Protein AF-A0A1Y3NYB0-F1 (afdb_monomer)

Structure (mmCIF, N/CA/C/O backbone):
data_AF-A0A1Y3NYB0-F1
#
_entry.id   AF-A0A1Y3NYB0-F1
#
loop_
_atom_site.group_PDB
_atom_site.id
_atom_site.type_symbol
_atom_site.label_atom_id
_atom_site.label_alt_id
_atom_site.label_comp_id
_atom_site.label_asym_id
_atom_site.label_entity_id
_atom_site.label_seq_id
_atom_site.pdbx_PDB_ins_code
_atom_site.Cartn_x
_atom_site.Cartn_y
_atom_site.Cartn_z
_atom_site.occupancy
_atom_site.B_iso_or_equiv
_atom_site.auth_seq_id
_atom_site.auth_comp_id
_atom_site.auth_asym_id
_atom_site.auth_atom_id
_atom_site.pdbx_PDB_model_num
ATOM 1 N N . MET A 1 1 ? -35.546 -10.205 32.306 1.00 64.62 1 MET A N 1
ATOM 2 C CA . MET A 1 1 ? -34.483 -10.034 33.330 1.00 64.62 1 MET A CA 1
ATOM 3 C C . MET A 1 1 ? -33.118 -9.677 32.725 1.00 64.62 1 MET A C 1
ATOM 5 O O . MET A 1 1 ? -32.557 -8.662 33.112 1.00 64.62 1 MET A O 1
ATOM 9 N N . LEU A 1 2 ? -32.610 -10.434 31.740 1.00 71.50 2 LEU A N 1
ATOM 10 C CA . LEU A 1 2 ? -31.271 -10.232 31.147 1.00 71.50 2 LEU A CA 1
ATOM 11 C C . LEU A 1 2 ? -31.099 -8.882 30.420 1.00 71.50 2 LEU A C 1
ATOM 13 O O . LEU A 1 2 ? -30.074 -8.226 30.577 1.00 71.50 2 LEU A O 1
ATOM 17 N N . PHE A 1 3 ? -32.124 -8.426 29.695 1.00 77.81 3 PHE A N 1
ATOM 18 C CA . PHE A 1 3 ? -32.113 -7.126 29.011 1.00 77.81 3 PHE A CA 1
ATOM 19 C C . PHE A 1 3 ? -32.047 -5.937 29.986 1.00 77.81 3 PHE A C 1
ATOM 21 O O . PHE A 1 3 ? -31.283 -5.001 29.770 1.00 77.81 3 PHE A O 1
ATOM 28 N N . ASN A 1 4 ? -32.770 -6.006 31.110 1.00 83.12 4 ASN A N 1
ATOM 29 C CA . ASN A 1 4 ? -32.735 -4.957 32.135 1.00 83.12 4 ASN A CA 1
ATOM 30 C C . ASN A 1 4 ? -31.363 -4.885 32.819 1.00 83.12 4 ASN A C 1
ATOM 32 O O . ASN A 1 4 ? -30.853 -3.791 33.031 1.00 83.12 4 ASN A O 1
ATOM 36 N N . GLN A 1 5 ? -30.739 -6.037 33.095 1.00 84.25 5 GLN A N 1
ATOM 37 C CA . GLN A 1 5 ? -29.366 -6.107 33.613 1.00 84.25 5 GLN A CA 1
ATOM 38 C C . GLN A 1 5 ? -28.340 -5.549 32.614 1.00 84.25 5 GLN A C 1
ATOM 40 O O . GLN A 1 5 ? -27.391 -4.874 33.003 1.00 84.25 5 GLN A O 1
ATOM 45 N N . LEU A 1 6 ? -28.525 -5.803 31.316 1.00 86.19 6 LEU A N 1
ATOM 46 C CA . LEU A 1 6 ? -27.650 -5.254 30.283 1.00 86.19 6 LEU A CA 1
ATOM 47 C C . LEU A 1 6 ? -27.811 -3.732 30.170 1.00 86.19 6 LEU A C 1
ATOM 49 O O . LEU A 1 6 ? -26.817 -3.017 30.111 1.00 86.19 6 LEU A O 1
ATOM 53 N N . LYS A 1 7 ? -29.047 -3.225 30.204 1.00 86.50 7 LYS A N 1
ATOM 54 C CA . LYS A 1 7 ? -29.341 -1.788 30.147 1.00 86.50 7 LYS A CA 1
ATOM 55 C C . LYS A 1 7 ? -28.702 -1.023 31.309 1.00 86.50 7 LYS A C 1
ATOM 57 O O . LYS A 1 7 ? -28.122 0.037 31.085 1.00 86.50 7 LYS A O 1
ATOM 62 N N . THR A 1 8 ? -28.762 -1.553 32.532 1.00 86.81 8 THR A N 1
ATOM 63 C CA . THR A 1 8 ? -28.131 -0.910 33.698 1.00 86.81 8 THR A CA 1
ATOM 64 C C . THR A 1 8 ? -26.608 -0.904 33.595 1.00 86.81 8 THR A C 1
ATOM 66 O O . THR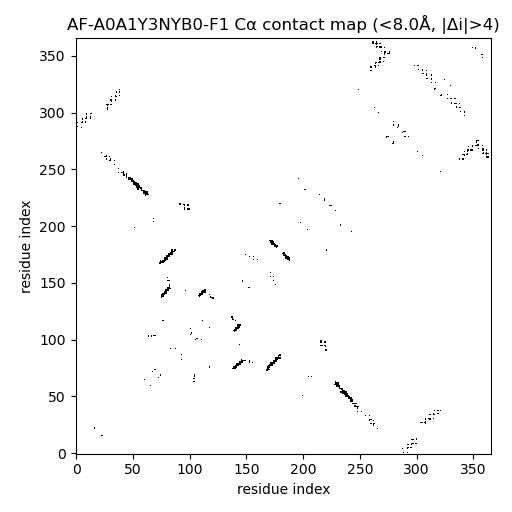 A 1 8 ? -25.982 0.107 33.912 1.00 86.81 8 THR A O 1
ATOM 69 N N . LEU A 1 9 ? -26.001 -1.984 33.094 1.00 87.19 9 LEU A N 1
ATOM 70 C CA . LEU A 1 9 ? -24.560 -2.032 32.839 1.00 87.19 9 LEU A CA 1
ATOM 71 C C . LEU A 1 9 ? -24.126 -1.075 31.725 1.00 87.19 9 LEU A C 1
ATOM 73 O O . LEU A 1 9 ? -23.122 -0.387 31.879 1.00 87.19 9 LEU A O 1
ATOM 77 N N . LEU A 1 10 ? -24.888 -0.981 30.632 1.00 88.50 10 LEU A N 1
ATOM 78 C CA . LEU A 1 10 ? -24.628 -0.010 29.566 1.00 88.50 10 LEU A CA 1
ATOM 79 C C . LEU A 1 10 ? -24.696 1.421 30.097 1.00 88.50 10 LEU A C 1
ATOM 81 O O . LEU A 1 10 ? -23.821 2.228 29.796 1.00 88.50 10 LEU A O 1
ATOM 85 N N . TRP A 1 11 ? -25.684 1.720 30.944 1.00 88.00 11 TRP A N 1
ATOM 86 C CA . TRP A 1 11 ? -25.794 3.019 31.601 1.00 88.00 11 TRP A CA 1
ATOM 87 C C . TRP A 1 11 ? -24.601 3.305 32.520 1.00 88.00 11 TRP A C 1
ATOM 89 O O . TRP A 1 11 ? -24.025 4.391 32.466 1.00 88.00 11 TRP A O 1
ATOM 99 N N . ARG A 1 12 ? -24.164 2.317 33.313 1.00 89.06 12 ARG A N 1
ATOM 100 C CA . ARG A 1 12 ? -22.956 2.433 34.146 1.00 89.06 12 ARG A CA 1
ATOM 101 C C . ARG A 1 12 ? -21.720 2.724 33.298 1.00 89.06 12 ARG A C 1
ATOM 103 O O . ARG A 1 12 ? -20.967 3.641 33.617 1.00 89.06 12 ARG A O 1
ATOM 110 N N . ASN A 1 13 ? -21.521 1.966 32.223 1.00 87.81 13 ASN A N 1
ATOM 111 C CA . ASN A 1 13 ? -20.378 2.126 31.330 1.00 87.81 13 ASN A CA 1
ATOM 112 C C . ASN A 1 13 ? -20.408 3.498 30.639 1.00 87.81 13 ASN A C 1
ATOM 114 O O . ASN A 1 13 ? -19.380 4.169 30.566 1.00 87.81 13 ASN A O 1
ATOM 118 N N . ALA A 1 14 ? -21.589 3.966 30.224 1.00 84.44 14 ALA A N 1
ATOM 119 C CA . ALA A 1 14 ? -21.771 5.309 29.685 1.00 84.44 14 ALA A CA 1
ATOM 120 C C . ALA A 1 14 ? -21.418 6.397 30.714 1.00 84.44 14 ALA A C 1
ATOM 122 O O . ALA A 1 14 ? -20.749 7.367 30.369 1.00 84.44 14 ALA A O 1
ATOM 123 N N . ILE A 1 15 ? -21.791 6.227 31.989 1.00 84.88 15 ILE A N 1
ATOM 124 C CA . ILE A 1 15 ? -21.398 7.151 33.067 1.00 84.88 15 ILE A CA 1
ATOM 125 C C . ILE A 1 15 ? -19.881 7.138 33.285 1.00 84.88 15 ILE A C 1
ATOM 127 O O . ILE A 1 15 ? -19.287 8.205 33.420 1.00 84.88 15 ILE A O 1
ATOM 131 N N . LEU A 1 16 ? -19.244 5.962 33.309 1.00 83.19 16 LEU A N 1
ATOM 132 C CA . LEU A 1 16 ? -17.787 5.845 33.458 1.00 83.19 16 LEU A CA 1
ATOM 133 C C . LEU A 1 16 ? -17.059 6.589 32.334 1.00 83.19 16 LEU A C 1
ATOM 135 O O . LEU A 1 16 ? -16.152 7.377 32.597 1.00 83.19 16 LEU A O 1
ATOM 139 N N . LYS A 1 17 ? -17.524 6.419 31.095 1.00 83.81 17 LYS A N 1
ATOM 140 C CA . LYS A 1 17 ? -17.001 7.135 29.931 1.00 83.81 17 LYS A CA 1
ATOM 141 C C . LYS A 1 17 ? -17.294 8.640 29.975 1.00 83.81 17 LYS A C 1
ATOM 143 O O . LYS A 1 17 ? -16.411 9.436 29.680 1.00 83.81 17 LYS A O 1
ATOM 148 N N . ARG A 1 18 ? -18.469 9.050 30.462 1.00 79.44 18 ARG A N 1
ATOM 149 C CA . ARG A 1 18 ? -18.824 10.464 30.684 1.00 79.44 18 ARG A CA 1
ATOM 150 C C . ARG A 1 18 ? -18.029 11.124 31.820 1.00 79.44 18 ARG A C 1
ATOM 152 O O . ARG A 1 18 ? -17.938 12.342 31.866 1.00 79.44 18 ARG A O 1
ATOM 159 N N . ARG A 1 19 ? -17.450 10.364 32.749 1.00 77.81 19 ARG A N 1
ATOM 160 C CA . ARG A 1 19 ? -16.529 10.911 33.764 1.00 77.81 19 ARG A CA 1
ATOM 161 C C . ARG A 1 19 ? -15.114 11.096 33.213 1.00 77.81 19 ARG A C 1
ATOM 163 O O . ARG A 1 19 ? -14.408 11.991 33.656 1.00 77.81 19 ARG A O 1
ATOM 170 N N . GLY A 1 20 ? -14.730 10.300 32.216 1.00 76.19 20 GLY A N 1
ATOM 171 C CA . GLY A 1 20 ? -13.470 10.405 31.480 1.00 76.19 20 GLY A CA 1
ATOM 172 C C . GLY A 1 20 ? -13.630 10.993 30.076 1.00 76.19 20 GLY A C 1
ATOM 173 O O . GLY A 1 20 ? -13.064 10.434 29.138 1.00 76.19 20 GLY A O 1
ATOM 174 N N . LEU A 1 21 ? -14.386 12.092 29.917 1.00 72.38 21 LEU A N 1
ATOM 175 C CA . LEU A 1 21 ? -14.715 12.661 28.595 1.00 72.38 21 LEU A CA 1
ATOM 176 C C . LEU A 1 21 ? -13.483 12.931 27.733 1.00 72.38 21 LEU A C 1
ATOM 178 O O . LEU A 1 21 ? -13.502 12.665 26.535 1.00 72.38 21 LEU A O 1
ATOM 182 N N . VAL A 1 22 ? -12.401 13.411 28.348 1.00 74.75 22 VAL A N 1
ATOM 183 C CA . VAL A 1 22 ? -11.142 13.686 27.649 1.00 74.75 22 VAL A CA 1
ATOM 184 C C . VAL A 1 22 ? -10.571 12.408 27.030 1.00 74.75 22 VAL A C 1
ATOM 186 O O . VAL A 1 22 ? -10.220 12.413 25.857 1.00 74.75 22 VAL A O 1
ATOM 189 N N . SER A 1 23 ? -10.562 11.287 27.760 1.00 75.44 23 SER A N 1
ATOM 190 C CA . SER A 1 23 ? -10.089 9.997 27.234 1.00 75.44 23 SER A CA 1
ATOM 191 C C . SER A 1 23 ? -10.954 9.517 26.074 1.00 75.44 23 SER A C 1
ATOM 193 O O . SER A 1 23 ? -10.429 9.111 25.045 1.00 75.44 23 SER A O 1
ATOM 195 N N . THR A 1 24 ? -12.281 9.599 26.201 1.00 80.81 24 THR A N 1
ATOM 196 C CA . THR A 1 24 ? -13.184 9.173 25.120 1.00 80.81 24 THR A CA 1
ATOM 197 C C . THR A 1 24 ? -13.093 10.050 23.886 1.00 80.81 24 THR A C 1
ATOM 199 O O . THR A 1 24 ? -13.200 9.547 22.773 1.00 80.81 24 THR A O 1
ATOM 202 N N . LEU A 1 25 ? -12.887 11.354 24.071 1.00 81.12 25 LEU A N 1
ATOM 203 C CA . LEU A 1 25 ? -12.672 12.268 22.960 1.00 81.12 25 LEU A CA 1
ATOM 204 C C . LEU A 1 25 ? -11.340 11.964 22.282 1.00 81.12 25 LEU A C 1
ATOM 206 O O . LEU A 1 25 ? -11.310 11.872 21.064 1.00 81.12 25 LEU A O 1
ATOM 210 N N . LEU A 1 26 ? -10.271 11.710 23.039 1.00 80.44 26 LEU A N 1
ATOM 211 C CA . LEU A 1 26 ? -8.983 11.296 22.480 1.00 80.44 26 LEU A CA 1
ATOM 212 C C . LEU A 1 26 ? -9.078 9.965 21.716 1.00 80.44 26 LEU A C 1
ATOM 214 O O . LEU A 1 26 ? -8.528 9.862 20.625 1.00 80.44 26 LEU A O 1
ATOM 218 N N . GLU A 1 27 ? -9.830 8.982 22.220 1.00 83.44 27 GLU A N 1
ATOM 219 C CA . GLU A 1 27 ? -10.082 7.703 21.531 1.00 83.44 27 GLU A CA 1
ATOM 220 C C . GLU A 1 27 ? -10.735 7.884 20.151 1.00 83.44 27 GLU A C 1
ATOM 222 O O . GLU A 1 27 ? -10.498 7.078 19.256 1.00 83.44 27 GLU A O 1
ATOM 227 N N . ILE A 1 28 ? -11.538 8.936 19.971 1.00 86.75 28 ILE A N 1
ATOM 228 C CA . ILE A 1 28 ? -12.226 9.239 18.710 1.00 86.75 28 ILE A CA 1
ATOM 229 C C . ILE A 1 28 ? -11.393 10.185 17.832 1.00 86.75 28 ILE A C 1
ATOM 231 O O . ILE A 1 28 ? -11.343 10.005 16.618 1.00 86.75 28 ILE A O 1
ATOM 235 N N . ILE A 1 29 ? -10.734 11.181 18.431 1.00 86.44 29 ILE A N 1
ATOM 236 C CA . ILE A 1 29 ? -10.031 12.260 17.728 1.00 86.44 29 ILE A CA 1
ATOM 237 C C . ILE A 1 29 ? -8.648 11.817 17.242 1.00 86.44 29 ILE A C 1
ATOM 239 O O . ILE A 1 29 ? -8.268 12.187 16.136 1.00 86.44 29 ILE A O 1
ATOM 243 N N . ILE A 1 30 ? -7.892 11.019 18.006 1.00 86.94 30 ILE A N 1
ATOM 244 C CA . ILE A 1 30 ? -6.533 10.587 17.618 1.00 86.94 30 ILE A CA 1
ATOM 245 C C . ILE A 1 30 ? -6.529 9.901 16.239 1.00 86.94 30 ILE A C 1
ATOM 247 O O . ILE A 1 30 ? -5.836 10.391 15.347 1.00 86.94 30 ILE A O 1
ATOM 251 N N . PRO A 1 31 ? -7.343 8.853 16.013 1.00 86.12 31 PRO A N 1
ATOM 252 C CA . PRO A 1 31 ? -7.728 8.369 14.693 1.00 86.12 31 PRO A CA 1
ATOM 253 C C . PRO A 1 31 ? -7.826 9.400 13.559 1.00 86.12 31 PRO A C 1
ATOM 255 O O . PRO A 1 31 ? -7.151 9.297 12.533 1.00 86.12 31 PRO A O 1
ATOM 258 N N . THR A 1 32 ? -8.676 10.412 13.748 1.00 86.12 32 THR A N 1
ATOM 259 C CA . THR A 1 32 ? -8.925 11.461 12.754 1.00 86.12 32 THR A CA 1
ATOM 260 C C . THR A 1 32 ? -7.725 12.383 12.585 1.00 86.12 32 THR A C 1
ATOM 262 O O . THR A 1 32 ? -7.432 12.804 11.471 1.00 86.12 32 THR A O 1
ATOM 265 N N . LEU A 1 33 ? -7.000 12.660 13.670 1.00 87.19 33 LEU A N 1
ATOM 266 C CA . LEU A 1 33 ? -5.848 13.551 13.695 1.00 87.19 33 LEU A CA 1
ATOM 267 C C . LEU A 1 33 ? -4.655 12.936 12.960 1.00 87.19 33 LEU A C 1
ATOM 269 O O . LEU A 1 33 ? -3.972 13.650 12.234 1.00 87.19 33 LEU A O 1
ATOM 273 N N . ILE A 1 34 ? -4.452 11.618 13.071 1.00 85.38 34 ILE A N 1
ATOM 274 C CA . ILE A 1 34 ? -3.450 10.882 12.283 1.00 85.38 34 ILE A CA 1
ATOM 275 C C . ILE A 1 34 ? -3.716 11.080 10.785 1.00 85.38 34 ILE A C 1
ATOM 277 O O . ILE A 1 34 ? -2.812 11.432 10.033 1.00 85.38 34 ILE A O 1
ATOM 281 N N . ILE A 1 35 ? -4.966 10.923 10.349 1.00 84.06 35 ILE A N 1
ATOM 282 C CA . ILE A 1 35 ? -5.340 11.088 8.935 1.00 84.06 35 ILE A CA 1
ATOM 283 C C . ILE A 1 35 ? -5.257 12.542 8.496 1.00 84.06 35 ILE A C 1
ATOM 285 O O . ILE A 1 35 ? -4.884 12.812 7.360 1.00 84.06 35 ILE A O 1
ATOM 289 N N . LEU A 1 36 ? -5.570 13.479 9.384 1.00 83.00 36 LEU A N 1
ATOM 290 C CA . LEU A 1 36 ? -5.444 14.901 9.108 1.00 83.00 36 LEU A CA 1
ATOM 291 C C . LEU A 1 36 ? -3.975 15.308 8.944 1.00 83.00 36 LEU A C 1
ATOM 293 O O . LEU A 1 36 ? -3.654 16.006 7.989 1.00 83.00 36 LEU A O 1
ATOM 297 N N . LEU A 1 37 ? -3.073 14.816 9.799 1.00 81.38 37 LEU A N 1
ATOM 298 C CA . LEU A 1 37 ? -1.627 14.995 9.634 1.00 81.38 37 LEU A CA 1
ATOM 299 C C . LEU A 1 37 ? -1.136 14.397 8.315 1.00 81.38 37 LEU A C 1
ATOM 301 O O . LEU A 1 37 ? -0.378 15.047 7.594 1.00 81.38 37 LEU A O 1
ATOM 305 N N . LEU A 1 38 ? -1.605 13.193 7.971 1.00 78.38 38 LEU A N 1
ATOM 306 C CA . LEU A 1 38 ? -1.285 12.573 6.689 1.00 78.38 38 LEU A CA 1
ATOM 307 C C . LEU A 1 38 ? -1.792 13.416 5.516 1.00 78.38 38 LEU A C 1
ATOM 309 O O . LEU A 1 38 ? -1.054 13.700 4.581 1.00 78.38 38 LEU A O 1
ATOM 313 N N . GLY A 1 39 ? -3.041 13.861 5.578 1.00 74.38 39 GLY A N 1
ATOM 314 C CA . GLY A 1 39 ? -3.683 14.654 4.541 1.00 74.38 39 GLY A CA 1
ATOM 315 C C . GLY A 1 39 ? -3.034 16.020 4.315 1.00 74.38 39 GLY A C 1
ATOM 316 O O . GLY A 1 39 ? -2.826 16.418 3.170 1.00 74.38 39 GLY A O 1
ATOM 317 N N . LEU A 1 40 ? -2.669 16.723 5.391 1.00 75.00 40 LEU A N 1
ATOM 318 C CA . LEU A 1 40 ? -2.007 18.028 5.317 1.00 75.00 40 LEU A CA 1
ATOM 319 C C . LEU A 1 40 ? -0.593 17.919 4.742 1.00 75.00 40 LEU A C 1
ATOM 321 O O . LEU A 1 40 ? -0.259 18.645 3.807 1.00 75.00 40 LEU A O 1
ATOM 325 N N . ASN A 1 41 ? 0.210 16.974 5.235 1.00 68.81 41 ASN A N 1
ATOM 326 C CA . ASN A 1 41 ? 1.567 16.754 4.725 1.00 68.81 41 ASN A CA 1
ATOM 327 C C . ASN A 1 41 ? 1.557 16.182 3.301 1.00 68.81 41 ASN A C 1
ATOM 329 O O . ASN A 1 41 ? 2.465 16.425 2.511 1.00 68.81 41 ASN A O 1
ATOM 333 N N . SER A 1 42 ? 0.495 15.464 2.942 1.00 62.59 42 SER A N 1
ATOM 334 C CA . SER A 1 42 ? 0.275 14.956 1.596 1.00 62.59 42 SER A CA 1
ATOM 335 C C . SER A 1 42 ? 0.005 16.060 0.564 1.00 62.59 42 SER A C 1
ATOM 337 O O . SER A 1 42 ? 0.321 15.857 -0.604 1.00 62.59 42 SER A O 1
ATOM 339 N N . ASN A 1 43 ? -0.555 17.206 0.954 1.00 53.88 43 ASN A N 1
ATOM 340 C CA . ASN A 1 43 ? -0.773 18.335 0.043 1.00 53.88 43 ASN A CA 1
ATOM 341 C C . ASN A 1 43 ? 0.493 19.187 -0.181 1.00 53.88 43 ASN A C 1
ATOM 343 O O . ASN A 1 43 ? 0.462 20.100 -1.003 1.00 53.88 43 ASN A O 1
ATOM 347 N N . GLY A 1 44 ? 1.593 18.899 0.529 1.00 48.16 44 GLY A N 1
ATOM 348 C CA . GLY A 1 44 ? 2.886 19.569 0.351 1.00 48.16 44 GLY A CA 1
ATOM 349 C C . GLY A 1 44 ? 3.697 19.072 -0.853 1.00 48.16 44 GLY A C 1
ATOM 350 O O . GLY A 1 44 ? 4.595 19.774 -1.309 1.00 48.16 44 GLY A O 1
ATOM 351 N N . GLY A 1 45 ? 3.373 17.894 -1.400 1.00 46.69 45 GLY A N 1
ATOM 352 C CA . GLY A 1 45 ? 3.874 17.453 -2.703 1.00 46.69 45 GLY A CA 1
ATOM 353 C C . GLY A 1 45 ? 3.002 18.071 -3.787 1.00 46.69 45 GLY A C 1
ATOM 354 O O . GLY A 1 45 ? 1.830 17.716 -3.893 1.00 46.69 45 GLY A O 1
ATOM 355 N N . GLY A 1 46 ? 3.528 19.047 -4.529 1.00 45.50 46 GLY A N 1
ATOM 356 C CA . GLY A 1 46 ? 2.751 19.796 -5.516 1.00 45.50 46 GLY A CA 1
ATOM 357 C C . GLY A 1 46 ? 1.993 18.866 -6.465 1.00 45.50 46 GLY A C 1
ATOM 358 O O . GLY A 1 46 ? 2.604 17.990 -7.074 1.00 45.50 46 GLY A O 1
ATOM 359 N N . ASN A 1 47 ? 0.677 19.077 -6.599 1.00 49.72 47 ASN A N 1
ATOM 360 C CA . ASN A 1 47 ? -0.151 18.453 -7.634 1.00 49.72 47 ASN A CA 1
ATOM 361 C C . ASN A 1 47 ? 0.394 18.879 -9.004 1.00 49.72 47 ASN A C 1
ATOM 363 O O . ASN A 1 47 ? -0.047 19.873 -9.588 1.00 49.72 47 ASN A O 1
ATOM 367 N N . SER A 1 48 ? 1.396 18.165 -9.500 1.00 53.34 48 SER A N 1
ATOM 368 C CA . SER A 1 48 ? 2.000 18.451 -10.788 1.00 53.34 48 SER A CA 1
ATOM 369 C C . SER A 1 48 ? 1.153 17.748 -11.829 1.00 53.34 48 SER A C 1
ATOM 371 O O . SER A 1 48 ? 1.382 16.592 -12.179 1.00 53.34 48 SER A O 1
ATOM 373 N N . LYS A 1 49 ? 0.130 18.455 -12.312 1.00 56.56 49 LYS A N 1
ATOM 374 C CA . LYS A 1 49 ? -0.589 18.071 -13.525 1.00 56.56 49 LYS A CA 1
ATOM 375 C C . LYS A 1 49 ? 0.413 18.074 -14.675 1.00 56.56 49 LYS A C 1
ATOM 377 O O . LYS A 1 49 ? 0.701 19.123 -15.251 1.00 56.56 49 LYS A O 1
ATOM 382 N N . LYS A 1 50 ? 0.973 16.908 -14.995 1.00 61.25 50 LYS A N 1
ATOM 383 C CA . LYS A 1 50 ? 1.798 16.742 -16.188 1.00 61.25 50 LYS A CA 1
ATOM 384 C C . LYS A 1 50 ? 0.850 16.577 -17.366 1.00 61.25 50 LYS A C 1
ATOM 386 O O . LYS A 1 50 ? 0.147 15.576 -17.499 1.00 61.25 50 LYS A O 1
ATOM 391 N N . LYS A 1 51 ? 0.799 17.608 -18.204 1.00 62.84 51 LYS A N 1
ATOM 392 C CA . LYS A 1 51 ? 0.062 17.575 -19.462 1.00 62.84 51 LYS A CA 1
ATOM 393 C C . LYS A 1 51 ? 1.026 17.150 -20.555 1.00 62.84 51 LYS A C 1
ATOM 395 O O . LYS A 1 51 ? 1.880 17.940 -20.956 1.00 62.84 51 LYS A O 1
ATOM 400 N N . LEU A 1 52 ? 0.879 15.923 -21.039 1.00 68.12 52 LEU A N 1
ATOM 401 C CA . LEU A 1 52 ? 1.626 15.496 -22.208 1.00 68.12 52 LEU A CA 1
ATOM 402 C C . LEU A 1 52 ? 0.927 15.993 -23.468 1.00 68.12 52 LEU A C 1
ATOM 404 O O . LEU A 1 52 ? -0.283 15.828 -23.656 1.00 68.12 52 LEU A O 1
ATOM 408 N N . GLN A 1 53 ? 1.708 16.634 -24.331 1.00 70.38 53 GLN A N 1
ATOM 409 C CA . GLN A 1 53 ? 1.227 17.071 -25.632 1.00 70.38 53 GLN A CA 1
ATOM 410 C C . GLN A 1 53 ? 0.977 15.852 -26.525 1.00 70.38 53 GLN A C 1
ATOM 412 O O . GLN A 1 53 ? 1.708 14.859 -26.477 1.00 70.38 53 GLN A O 1
ATOM 417 N N . GLY A 1 54 ? -0.078 15.938 -27.335 1.00 68.31 54 GLY A N 1
ATOM 418 C CA . GLY A 1 54 ? -0.343 14.942 -28.364 1.00 68.31 54 GLY A CA 1
ATOM 419 C C . GLY A 1 54 ? 0.774 14.960 -29.403 1.00 68.31 54 GLY A C 1
ATOM 420 O O . GLY A 1 54 ? 1.340 16.014 -29.693 1.00 68.31 54 GLY A O 1
ATOM 421 N N . ILE A 1 55 ? 1.091 13.794 -29.950 1.00 70.94 55 ILE A N 1
ATOM 422 C CA . ILE A 1 55 ? 2.059 13.658 -31.037 1.00 70.94 55 ILE A CA 1
ATOM 423 C C . ILE A 1 55 ? 1.240 13.429 -32.298 1.00 70.94 55 ILE A C 1
ATOM 425 O O . ILE A 1 55 ? 0.497 12.454 -32.374 1.00 70.94 55 ILE A O 1
ATOM 429 N N . VAL A 1 56 ? 1.350 14.341 -33.260 1.00 71.38 56 VAL A N 1
ATOM 430 C CA . VAL A 1 56 ? 0.694 14.223 -34.564 1.00 71.38 56 VAL A CA 1
ATOM 431 C C . VAL A 1 56 ? 1.769 14.269 -35.631 1.00 71.38 56 VAL A C 1
ATOM 433 O O . VAL A 1 56 ? 2.527 15.234 -35.708 1.00 71.38 56 VAL A O 1
ATOM 436 N N . ASN A 1 57 ? 1.823 13.221 -36.444 1.00 74.81 57 ASN A N 1
ATOM 437 C CA . ASN A 1 57 ? 2.727 13.064 -37.566 1.00 74.81 57 ASN A CA 1
ATOM 438 C C . ASN A 1 57 ? 4.200 13.299 -37.196 1.00 74.81 57 ASN A C 1
ATOM 440 O O . ASN A 1 57 ? 4.874 14.146 -37.784 1.00 74.81 57 ASN A O 1
ATOM 444 N N . SER A 1 58 ? 4.706 12.540 -36.218 1.00 70.56 58 SER A N 1
ATOM 445 C CA . SER A 1 58 ? 6.127 12.615 -35.862 1.00 70.56 58 SER A CA 1
ATOM 446 C C . SER A 1 58 ? 7.011 12.344 -37.089 1.00 70.56 58 SER A C 1
ATOM 448 O O . SER A 1 58 ? 6.650 11.478 -37.899 1.00 70.56 58 SER A O 1
ATOM 450 N N . PRO A 1 59 ? 8.172 13.011 -37.220 1.00 72.31 59 PRO A N 1
ATOM 451 C CA . PRO A 1 59 ? 9.077 12.773 -38.333 1.00 72.31 59 PRO A CA 1
ATOM 452 C C . PRO A 1 59 ? 9.536 11.315 -38.353 1.00 72.31 59 PRO A C 1
ATOM 454 O O . PRO A 1 59 ? 9.726 10.685 -37.311 1.00 72.31 59 PRO A O 1
ATOM 457 N N . ILE A 1 60 ? 9.714 10.787 -39.560 1.00 68.25 60 ILE A N 1
ATOM 458 C CA . ILE A 1 60 ? 10.355 9.493 -39.757 1.00 68.25 60 ILE A CA 1
ATOM 459 C C . ILE A 1 60 ? 11.846 9.684 -39.477 1.00 68.25 60 ILE A C 1
ATOM 461 O O . ILE A 1 60 ? 12.497 10.493 -40.135 1.00 68.25 60 ILE A O 1
ATOM 465 N N . VAL A 1 61 ? 12.377 8.949 -38.503 1.00 66.56 61 VAL A N 1
ATOM 466 C CA . VAL A 1 61 ? 13.796 8.997 -38.137 1.00 66.56 61 VAL A CA 1
ATOM 467 C C . VAL A 1 61 ? 14.478 7.736 -38.650 1.00 66.56 61 VAL A C 1
ATOM 469 O O . VAL A 1 61 ? 14.074 6.625 -38.298 1.00 66.56 61 VAL A O 1
ATOM 472 N N . SER A 1 62 ? 15.505 7.916 -39.485 1.00 66.12 62 SER A N 1
ATOM 473 C CA . SER A 1 62 ? 16.399 6.829 -39.891 1.00 66.12 62 SER A CA 1
ATOM 474 C C . SER A 1 62 ? 17.334 6.492 -38.736 1.00 66.12 62 SER A C 1
ATOM 476 O O . SER A 1 62 ? 18.068 7.354 -38.252 1.00 66.12 62 SER A O 1
ATOM 478 N N . ILE A 1 63 ? 17.312 5.234 -38.306 1.00 60.12 63 ILE A N 1
ATOM 479 C CA . ILE A 1 63 ? 18.051 4.770 -37.123 1.00 60.12 63 ILE A CA 1
ATOM 480 C C . ILE A 1 63 ? 19.563 4.807 -37.361 1.00 60.12 63 ILE A C 1
ATOM 482 O O . ILE A 1 63 ? 20.332 5.026 -36.433 1.00 60.12 63 ILE A O 1
ATOM 486 N N . GLU A 1 64 ? 20.000 4.638 -38.610 1.00 57.03 64 GLU A N 1
ATOM 487 C CA . GLU A 1 64 ? 21.424 4.624 -38.964 1.00 57.03 64 GLU A CA 1
ATOM 488 C C . GLU A 1 64 ? 22.079 6.014 -38.934 1.00 57.03 64 GLU A C 1
ATOM 490 O O . GLU A 1 64 ? 23.301 6.104 -38.823 1.00 57.03 64 GLU A O 1
ATOM 495 N N . ASN A 1 65 ? 21.280 7.083 -39.021 1.00 54.56 65 ASN A N 1
ATOM 496 C CA . ASN A 1 65 ? 21.747 8.473 -38.974 1.00 54.56 65 ASN A CA 1
ATOM 497 C C . ASN A 1 65 ? 21.518 9.130 -37.600 1.00 54.56 65 ASN A C 1
ATOM 499 O O . ASN A 1 65 ? 21.982 10.245 -37.374 1.00 54.56 65 ASN A O 1
ATOM 503 N N . ASP A 1 66 ? 20.816 8.459 -36.681 1.00 53.78 66 ASP A N 1
ATOM 504 C CA . ASP A 1 66 ? 20.546 8.941 -35.322 1.00 53.78 66 ASP A CA 1
ATOM 505 C C . ASP A 1 66 ? 21.742 8.609 -34.400 1.00 53.78 66 ASP A C 1
ATOM 507 O O . ASP A 1 66 ? 21.620 7.838 -33.455 1.00 53.78 66 ASP A O 1
ATOM 511 N N . THR A 1 67 ? 22.941 9.157 -34.659 1.00 49.66 67 THR A N 1
ATOM 512 C CA . THR A 1 67 ? 24.129 8.969 -33.777 1.00 49.66 67 THR A CA 1
ATOM 513 C C . THR A 1 67 ? 23.909 9.515 -32.358 1.00 49.66 67 THR A C 1
ATOM 515 O O . THR A 1 67 ? 24.563 9.096 -31.400 1.00 49.66 67 THR A O 1
ATOM 518 N N . LEU A 1 68 ? 22.903 10.380 -32.210 1.00 45.91 68 LEU A N 1
ATOM 519 C CA . LEU A 1 68 ? 22.324 10.867 -30.956 1.00 45.91 68 LEU A CA 1
ATOM 520 C C . LEU A 1 68 ? 21.914 9.738 -29.987 1.00 45.91 68 LEU A C 1
ATOM 522 O O . LEU A 1 68 ? 21.859 9.983 -28.782 1.00 45.91 68 LEU A O 1
ATOM 526 N N . LEU A 1 69 ? 21.706 8.511 -30.489 1.00 49.12 69 LEU A N 1
ATOM 527 C CA . LEU A 1 69 ? 21.476 7.272 -29.727 1.00 49.12 69 LEU A CA 1
ATOM 528 C C . LEU A 1 69 ? 22.518 6.976 -28.642 1.00 49.12 69 LEU A C 1
ATOM 530 O O . LEU A 1 69 ? 22.181 6.365 -27.632 1.00 49.12 69 LEU A O 1
ATOM 534 N N . TRP A 1 70 ? 23.771 7.377 -28.863 1.00 48.25 70 TRP A N 1
ATOM 535 C CA . TRP A 1 70 ? 24.891 7.114 -27.951 1.00 48.25 70 TRP A CA 1
ATOM 536 C C . TRP A 1 70 ? 25.652 8.371 -27.539 1.00 48.25 70 TRP A C 1
ATOM 538 O O . TRP A 1 70 ? 26.537 8.312 -26.682 1.00 48.25 70 TRP A O 1
ATOM 548 N N . ASP A 1 71 ? 25.361 9.507 -28.168 1.00 46.75 71 ASP A N 1
ATOM 549 C CA . ASP A 1 71 ? 25.966 10.782 -27.793 1.00 46.75 71 ASP A CA 1
ATOM 550 C C . ASP A 1 71 ? 25.252 11.432 -26.604 1.00 46.75 71 ASP A C 1
ATOM 552 O O . ASP A 1 71 ? 25.923 12.058 -25.788 1.00 46.75 71 ASP A O 1
ATOM 556 N N . ASN A 1 72 ? 23.947 11.186 -26.435 1.00 46.47 72 ASN A N 1
ATOM 557 C CA . ASN A 1 72 ? 23.184 11.621 -25.256 1.00 46.47 72 ASN A CA 1
ATOM 558 C C . ASN A 1 72 ? 22.979 10.524 -24.202 1.00 46.47 72 ASN A C 1
ATOM 560 O O . ASN A 1 72 ? 22.414 10.802 -23.148 1.00 46.47 72 ASN A O 1
ATOM 564 N N . ASN A 1 73 ? 23.404 9.293 -24.488 1.00 52.81 73 ASN A N 1
ATOM 565 C CA . ASN A 1 73 ? 23.192 8.157 -23.604 1.00 52.81 73 ASN A CA 1
ATOM 566 C C . ASN A 1 73 ? 24.187 8.229 -22.438 1.00 52.81 73 ASN A C 1
ATOM 568 O O . ASN A 1 73 ? 25.394 8.382 -22.652 1.00 52.81 73 ASN A O 1
ATOM 572 N N . GLU A 1 74 ? 23.703 8.122 -21.201 1.00 56.09 74 GLU A N 1
ATOM 573 C CA . GLU A 1 74 ? 24.573 8.147 -20.018 1.00 56.09 74 GLU A CA 1
ATOM 574 C C . GLU A 1 74 ? 25.516 6.931 -19.988 1.00 56.09 74 GLU A C 1
ATOM 576 O O . GLU A 1 74 ? 26.605 6.996 -19.408 1.00 56.09 74 GLU A O 1
ATOM 581 N N . TYR A 1 75 ? 25.148 5.850 -20.688 1.00 63.53 75 TYR A N 1
ATOM 582 C CA . TYR A 1 75 ? 25.930 4.624 -20.788 1.00 63.53 75 TYR A CA 1
ATOM 583 C C . TYR A 1 75 ? 27.116 4.759 -21.749 1.00 63.53 75 TYR A C 1
ATOM 585 O O . TYR A 1 75 ? 26.975 4.909 -22.963 1.00 63.53 75 TYR A O 1
ATOM 593 N N . LYS A 1 76 ? 28.318 4.634 -21.188 1.00 71.50 76 LYS A N 1
ATOM 594 C CA . LYS A 1 76 ? 29.598 4.708 -21.901 1.00 71.50 76 LYS A CA 1
ATOM 595 C C . LYS A 1 76 ? 30.242 3.342 -22.109 1.00 71.50 76 LYS A C 1
ATOM 597 O O . LYS A 1 76 ? 31.141 3.219 -22.931 1.00 71.50 76 LYS A O 1
ATOM 602 N N . GLN A 1 77 ? 29.794 2.324 -21.385 1.00 76.44 77 GLN A N 1
ATOM 603 C CA . GLN A 1 77 ? 30.364 0.983 -21.446 1.00 76.44 77 GLN A CA 1
ATOM 604 C C . GLN A 1 77 ? 29.270 -0.046 -21.708 1.00 76.44 77 GLN A C 1
ATOM 606 O O . GLN A 1 77 ? 28.241 -0.050 -21.030 1.00 76.44 77 GLN A O 1
ATOM 611 N N . ILE A 1 78 ? 29.477 -0.911 -22.702 1.00 77.62 78 ILE A N 1
ATOM 612 C CA . ILE A 1 78 ? 28.455 -1.865 -23.152 1.00 77.62 78 ILE A CA 1
ATOM 613 C C . ILE A 1 78 ? 29.042 -3.265 -23.255 1.00 77.62 78 ILE A C 1
ATOM 615 O O . ILE A 1 78 ? 30.068 -3.467 -23.901 1.00 77.62 78 ILE A O 1
ATOM 619 N N . SER A 1 79 ? 28.350 -4.259 -22.709 1.00 80.44 79 SER A N 1
ATOM 620 C CA . SER A 1 79 ? 28.646 -5.666 -22.982 1.00 80.44 79 SER A CA 1
ATOM 621 C C . SER A 1 79 ? 27.495 -6.336 -23.711 1.00 80.44 79 SER A C 1
ATOM 623 O O . SER A 1 79 ? 26.349 -6.272 -23.269 1.00 80.44 79 SER A O 1
ATOM 625 N N . LEU A 1 80 ? 27.823 -7.040 -24.789 1.00 80.88 80 LEU A N 1
ATOM 626 C CA . LEU A 1 80 ? 26.907 -7.862 -25.561 1.00 80.88 80 LEU A CA 1
ATOM 627 C C . LEU A 1 80 ? 27.327 -9.334 -25.471 1.00 80.88 80 LEU A C 1
ATOM 629 O O . LEU A 1 80 ? 28.338 -9.733 -26.048 1.00 80.88 80 LEU A O 1
ATOM 633 N N . GLY A 1 81 ? 26.545 -10.135 -24.755 1.00 84.19 81 GLY A N 1
ATOM 634 C CA . GLY A 1 81 ? 26.685 -11.587 -24.706 1.00 84.19 81 GLY A CA 1
ATOM 635 C C . GLY A 1 81 ? 25.707 -12.264 -25.660 1.00 84.19 81 GLY A C 1
ATOM 636 O O . GLY A 1 81 ? 24.525 -11.930 -25.667 1.00 84.19 81 GLY A O 1
ATOM 637 N N . ILE A 1 82 ? 26.177 -13.210 -26.471 1.00 86.19 82 ILE A N 1
ATOM 638 C CA . ILE A 1 82 ? 25.360 -13.888 -27.489 1.00 86.19 82 ILE A CA 1
ATOM 639 C C . ILE A 1 82 ? 25.477 -15.403 -27.327 1.00 86.19 82 ILE A C 1
ATOM 641 O O . ILE A 1 82 ? 26.579 -15.936 -27.266 1.00 86.19 82 ILE A O 1
ATOM 645 N N . ILE A 1 83 ? 24.352 -16.110 -27.329 1.00 86.81 83 ILE A N 1
ATOM 646 C CA . ILE A 1 83 ? 24.275 -17.568 -27.443 1.00 86.81 83 ILE A CA 1
ATOM 647 C C . ILE A 1 83 ? 23.584 -17.890 -28.762 1.00 86.81 83 ILE A C 1
ATOM 649 O O . ILE A 1 83 ? 22.432 -17.507 -28.966 1.00 86.81 83 ILE A O 1
ATOM 653 N N . PHE A 1 84 ? 24.271 -18.605 -29.647 1.00 85.81 84 PHE A N 1
ATOM 654 C CA . PHE A 1 84 ? 23.700 -19.070 -30.910 1.00 85.81 84 PHE A CA 1
ATOM 655 C C . PHE A 1 84 ? 23.027 -20.438 -30.749 1.00 85.81 84 PHE A C 1
ATOM 657 O O . PHE A 1 84 ? 23.522 -21.287 -30.007 1.00 85.81 84 PHE A O 1
ATOM 664 N N . SER A 1 85 ? 21.929 -20.674 -31.477 1.00 85.00 85 SER A N 1
ATOM 665 C CA . SER A 1 85 ? 21.354 -22.019 -31.597 1.00 85.00 85 SER A CA 1
ATOM 666 C C . SER A 1 85 ? 22.241 -22.903 -32.480 1.00 85.00 85 SER A C 1
ATOM 668 O O . SER A 1 85 ? 23.105 -22.415 -33.214 1.00 85.00 85 SER A O 1
ATOM 670 N N . GLN A 1 86 ? 22.000 -24.215 -32.447 1.00 83.81 86 GLN A N 1
ATOM 671 C CA . GLN A 1 86 ? 22.698 -25.176 -33.310 1.00 83.81 86 GLN A CA 1
ATOM 672 C C . GLN A 1 86 ? 22.460 -24.926 -34.811 1.00 83.81 86 GLN A C 1
ATOM 674 O O . GLN A 1 86 ? 23.255 -25.371 -35.631 1.00 83.81 86 GLN A O 1
ATOM 679 N N . ASP A 1 87 ? 21.412 -24.178 -35.165 1.00 82.12 87 ASP A N 1
ATOM 680 C CA . ASP A 1 87 ? 21.065 -23.859 -36.554 1.00 82.12 87 ASP A CA 1
ATOM 681 C C . ASP A 1 87 ? 22.013 -22.829 -37.192 1.00 82.12 87 ASP A C 1
ATOM 683 O O . ASP A 1 87 ? 22.028 -22.668 -38.412 1.00 82.12 87 ASP A O 1
ATOM 687 N N . PHE A 1 88 ? 22.797 -22.105 -36.387 1.00 81.0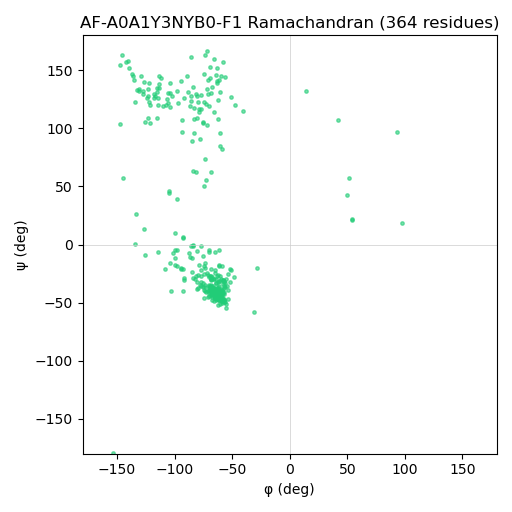6 88 PHE A N 1
ATOM 688 C CA . PHE A 1 88 ? 23.787 -21.160 -36.894 1.00 81.06 88 PHE A CA 1
ATOM 689 C C . PHE A 1 88 ? 25.078 -21.897 -37.254 1.00 81.06 88 PHE A C 1
ATOM 691 O O . PHE A 1 88 ? 25.773 -22.425 -36.382 1.00 81.06 88 PHE A O 1
ATOM 698 N N . ASN A 1 89 ? 25.449 -21.866 -38.534 1.00 84.88 89 ASN A N 1
ATOM 699 C CA . ASN A 1 89 ? 26.777 -22.300 -38.959 1.00 84.88 89 ASN A CA 1
ATOM 700 C C . ASN A 1 89 ? 27.848 -21.261 -38.562 1.00 84.88 89 ASN A C 1
ATOM 702 O O . ASN A 1 89 ? 27.541 -20.105 -38.259 1.00 84.88 89 ASN A O 1
ATOM 706 N N . ASP A 1 90 ? 29.120 -21.657 -38.558 1.00 83.56 90 ASP A N 1
ATOM 707 C CA . ASP A 1 90 ? 30.197 -20.780 -38.076 1.00 83.56 90 ASP A CA 1
ATOM 708 C C . ASP A 1 90 ? 30.399 -19.540 -38.954 1.00 83.56 90 ASP A C 1
ATOM 710 O O . ASP A 1 90 ? 30.729 -18.468 -38.450 1.00 83.56 90 ASP A O 1
ATOM 714 N N . GLN A 1 91 ? 30.101 -19.645 -40.251 1.00 82.94 91 GLN A N 1
ATOM 715 C CA . GLN A 1 91 ? 30.102 -18.498 -41.154 1.00 82.94 91 GLN A CA 1
ATOM 716 C C . GLN A 1 91 ? 29.045 -17.463 -40.741 1.00 82.94 91 GLN A C 1
ATOM 718 O O . GLN A 1 91 ? 29.367 -16.289 -40.616 1.00 82.94 91 GLN A O 1
ATOM 723 N N . MET A 1 92 ? 27.815 -17.888 -40.450 1.00 79.31 92 MET A N 1
ATOM 724 C CA . MET A 1 92 ? 26.714 -17.027 -40.013 1.00 79.31 92 MET A CA 1
ATOM 725 C C . MET A 1 92 ? 27.006 -16.385 -38.659 1.00 79.31 92 MET A C 1
ATOM 727 O O . MET A 1 92 ? 26.718 -15.204 -38.480 1.00 79.31 92 MET A O 1
ATOM 731 N N . LYS A 1 93 ? 27.612 -17.126 -37.721 1.00 83.56 93 LYS A N 1
ATOM 732 C CA . LYS A 1 93 ? 28.050 -16.565 -36.430 1.00 83.56 93 LYS A CA 1
ATOM 733 C C . LYS A 1 93 ? 29.083 -15.460 -36.635 1.00 83.56 93 LYS A C 1
ATOM 735 O O . LYS A 1 93 ? 28.940 -14.377 -36.070 1.00 83.56 93 LYS A O 1
ATOM 740 N N . ASN A 1 94 ? 30.090 -15.710 -37.472 1.00 82.94 94 ASN A N 1
ATOM 741 C CA . ASN A 1 94 ? 31.140 -14.736 -37.761 1.00 82.94 94 ASN A CA 1
ATOM 742 C C . ASN A 1 94 ? 30.576 -13.508 -38.481 1.00 82.94 94 ASN A C 1
ATOM 744 O O . ASN A 1 94 ? 30.832 -12.383 -38.060 1.00 82.94 94 ASN A O 1
ATOM 748 N N . THR A 1 95 ? 29.736 -13.709 -39.497 1.00 81.31 95 THR A N 1
ATOM 749 C CA . THR A 1 95 ? 29.046 -12.623 -40.201 1.00 81.31 95 THR A CA 1
ATOM 750 C C . THR A 1 95 ? 28.176 -11.800 -39.250 1.00 81.31 95 THR A C 1
ATOM 752 O O . THR A 1 95 ? 28.213 -10.577 -39.318 1.00 81.31 95 THR A O 1
ATOM 755 N N . PHE A 1 96 ? 27.454 -12.430 -38.314 1.00 80.19 96 PHE A N 1
ATOM 756 C CA . PHE A 1 96 ? 26.661 -11.717 -37.305 1.00 80.19 96 PHE A CA 1
ATOM 757 C C . PHE A 1 96 ? 27.525 -10.795 -36.449 1.00 80.19 96 PHE A C 1
ATOM 759 O O . PHE A 1 96 ? 27.217 -9.616 -36.283 1.00 80.19 96 PHE A O 1
ATOM 766 N N . VAL A 1 97 ? 28.623 -11.329 -35.916 1.00 81.50 97 VAL A N 1
ATOM 767 C CA . VAL A 1 97 ? 29.529 -10.580 -35.045 1.00 81.50 97 VAL A CA 1
ATOM 768 C C . VAL A 1 97 ? 30.202 -9.435 -35.810 1.00 81.50 97 VAL A C 1
ATOM 770 O O . VAL A 1 97 ? 30.259 -8.318 -35.298 1.00 81.50 97 VAL A O 1
ATOM 773 N N . GLU A 1 98 ? 30.648 -9.666 -37.045 1.00 82.31 98 GLU A N 1
ATOM 774 C CA . GLU A 1 98 ? 31.242 -8.621 -37.890 1.00 82.31 98 GLU A CA 1
ATOM 775 C C . GLU A 1 98 ? 30.230 -7.534 -38.282 1.00 82.31 98 GLU A C 1
ATOM 777 O O . GLU A 1 98 ? 30.553 -6.344 -38.251 1.00 82.31 98 GLU A O 1
ATOM 782 N N . ASN A 1 99 ? 28.975 -7.901 -38.549 1.00 76.81 99 ASN A N 1
ATOM 783 C CA . ASN A 1 99 ? 27.900 -6.944 -38.820 1.00 76.81 99 ASN A CA 1
ATOM 784 C C . ASN A 1 99 ? 27.618 -6.018 -37.627 1.00 76.81 99 ASN A C 1
ATOM 786 O O . ASN A 1 99 ? 27.234 -4.864 -37.822 1.00 76.81 99 ASN A O 1
ATOM 790 N N . ILE A 1 100 ? 27.802 -6.504 -36.395 1.00 76.25 100 ILE A N 1
ATOM 791 C CA . ILE A 1 100 ? 27.670 -5.675 -35.190 1.00 76.25 100 ILE A CA 1
ATOM 792 C C . ILE A 1 100 ? 28.881 -4.752 -35.046 1.00 76.25 100 ILE A C 1
ATOM 794 O O . ILE A 1 100 ? 28.697 -3.558 -34.826 1.00 76.25 100 ILE A O 1
ATOM 798 N N . LYS A 1 101 ? 30.105 -5.271 -35.216 1.00 79.31 101 LYS A N 1
ATOM 799 C CA . LYS A 1 101 ? 31.343 -4.474 -35.100 1.00 79.31 101 LYS A CA 1
ATOM 800 C C . LYS A 1 101 ? 31.413 -3.329 -36.110 1.00 79.31 101 LYS A C 1
ATOM 802 O O . LYS A 1 101 ? 31.877 -2.244 -35.781 1.00 79.31 101 LYS A O 1
ATOM 807 N N . THR A 1 102 ? 30.962 -3.575 -37.338 1.00 76.62 102 THR A N 1
ATOM 808 C CA . THR A 1 102 ? 30.987 -2.602 -38.445 1.00 76.62 102 THR A CA 1
ATOM 809 C C . THR A 1 102 ? 29.798 -1.640 -38.433 1.00 76.62 102 THR A C 1
ATOM 811 O O . THR A 1 102 ? 29.698 -0.752 -39.282 1.00 76.62 102 THR A O 1
ATOM 814 N N . ASN A 1 103 ? 28.875 -1.791 -37.480 1.00 73.31 103 ASN A N 1
ATOM 815 C CA . ASN A 1 103 ? 27.694 -0.950 -37.401 1.00 73.31 103 ASN A CA 1
ATOM 816 C C . ASN A 1 103 ? 28.073 0.490 -37.015 1.00 73.31 103 ASN A C 1
ATOM 818 O O . ASN A 1 103 ? 28.754 0.716 -36.014 1.00 73.31 103 ASN A O 1
ATOM 822 N N . LYS A 1 104 ? 27.562 1.475 -37.769 1.00 70.19 104 LYS A N 1
ATOM 823 C CA . LYS A 1 104 ? 27.770 2.915 -37.523 1.00 70.19 104 LYS A CA 1
ATOM 824 C C . LYS A 1 104 ? 27.402 3.342 -36.099 1.00 70.19 104 LYS A C 1
ATOM 826 O O . LYS A 1 104 ? 27.963 4.303 -35.596 1.00 70.19 104 LYS A O 1
ATOM 831 N N . LEU A 1 105 ? 26.515 2.610 -35.426 1.00 65.94 105 LEU A N 1
ATOM 832 C CA . LEU A 1 105 ? 26.127 2.877 -34.041 1.00 65.94 105 LEU A CA 1
ATOM 833 C C . LEU A 1 105 ? 27.279 2.729 -33.034 1.00 65.94 105 LEU A C 1
ATOM 835 O O . LEU A 1 105 ? 27.272 3.412 -32.015 1.00 65.94 105 LEU A O 1
ATOM 839 N N . PHE A 1 106 ? 28.286 1.902 -33.328 1.00 69.31 106 PHE A N 1
ATOM 840 C CA . PHE A 1 106 ? 29.475 1.739 -32.487 1.00 69.31 106 PHE A CA 1
ATOM 841 C C . PHE A 1 106 ? 30.685 2.540 -32.991 1.00 69.31 106 PHE A C 1
ATOM 843 O O . PHE A 1 106 ? 31.776 2.371 -32.455 1.00 69.31 106 PHE A O 1
ATOM 850 N N . SER A 1 107 ? 30.528 3.435 -33.981 1.00 70.69 107 SER A N 1
ATOM 851 C CA . SER A 1 107 ? 31.656 4.184 -34.570 1.00 70.69 107 SER A CA 1
ATOM 852 C C . SER A 1 107 ? 32.445 4.998 -33.544 1.00 70.69 107 SER A C 1
ATOM 854 O O . SER A 1 107 ? 33.651 5.173 -33.684 1.00 70.69 107 SER A O 1
ATOM 856 N N . ASN A 1 108 ? 31.755 5.479 -32.506 1.00 70.31 108 ASN A N 1
ATOM 857 C CA . ASN A 1 108 ? 32.324 6.296 -31.436 1.00 70.31 108 ASN A CA 1
ATOM 858 C C . ASN A 1 108 ? 32.791 5.453 -30.230 1.00 70.31 108 ASN A C 1
ATOM 860 O O . ASN A 1 108 ? 33.157 6.030 -29.207 1.00 70.31 108 ASN A O 1
ATOM 864 N N . PHE A 1 109 ? 32.763 4.116 -30.322 1.00 74.81 109 PHE A N 1
ATOM 865 C CA . PHE A 1 109 ? 33.178 3.197 -29.261 1.00 74.81 109 PHE A CA 1
ATOM 866 C C . PHE A 1 109 ? 34.423 2.400 -29.648 1.00 74.81 109 PHE A C 1
ATOM 868 O O . PHE A 1 109 ? 34.591 1.966 -30.786 1.00 74.81 109 PHE A O 1
ATOM 875 N N . THR A 1 110 ? 35.277 2.123 -28.666 1.00 81.62 110 THR A N 1
ATOM 876 C CA . THR A 1 110 ? 36.427 1.232 -28.836 1.00 81.62 110 THR A CA 1
ATOM 877 C C . THR A 1 110 ? 36.063 -0.204 -28.462 1.00 81.62 110 THR A C 1
ATOM 879 O O . THR A 1 110 ? 35.575 -0.455 -27.357 1.00 81.62 110 THR A O 1
ATOM 882 N N . LEU A 1 111 ? 36.309 -1.147 -29.377 1.00 82.94 111 LEU A N 1
ATOM 883 C CA . LEU A 1 111 ? 36.101 -2.579 -29.150 1.00 82.94 111 LEU A CA 1
ATOM 884 C C . LEU A 1 111 ? 37.153 -3.121 -28.174 1.00 82.94 111 LEU A C 1
ATOM 886 O O . LEU A 1 111 ? 38.349 -2.940 -28.398 1.00 82.94 111 LEU A O 1
ATOM 890 N N . LEU A 1 112 ? 36.706 -3.831 -27.140 1.00 82.38 112 LEU A N 1
ATOM 891 C CA . LEU A 1 112 ? 37.564 -4.542 -26.196 1.00 82.38 112 LEU A CA 1
ATOM 892 C C . LEU A 1 112 ? 37.407 -6.068 -26.335 1.00 82.38 112 LEU A C 1
ATOM 894 O O . LEU A 1 112 ? 36.286 -6.553 -26.529 1.00 82.38 112 LEU A O 1
ATOM 898 N N . PRO A 1 113 ? 38.500 -6.842 -26.188 1.00 81.50 113 PRO A N 1
ATOM 899 C CA . PRO A 1 113 ? 38.434 -8.289 -25.993 1.00 81.50 113 PRO A CA 1
ATOM 900 C C . PRO A 1 113 ? 37.616 -8.664 -24.751 1.00 81.50 113 PRO A C 1
ATOM 902 O O . PRO A 1 113 ? 37.492 -7.874 -23.810 1.00 81.50 113 PRO A O 1
ATOM 905 N N . LYS A 1 114 ? 37.088 -9.894 -24.724 1.00 75.50 114 LYS A N 1
ATOM 906 C CA . LYS A 1 114 ? 36.271 -10.405 -23.609 1.00 75.50 114 LYS A CA 1
ATOM 907 C C . LYS A 1 114 ? 37.040 -10.369 -22.285 1.00 75.50 114 LYS A C 1
ATOM 909 O O . LYS A 1 114 ? 36.470 -10.024 -21.255 1.00 75.50 114 LYS A O 1
ATOM 914 N N . GLU A 1 115 ? 38.325 -10.706 -22.331 1.00 74.62 115 GLU A N 1
ATOM 915 C CA . GLU A 1 115 ? 39.211 -10.868 -21.176 1.00 74.62 115 GLU A CA 1
ATOM 916 C C . GLU A 1 115 ? 39.674 -9.527 -20.592 1.00 74.62 115 GLU A C 1
ATOM 918 O O . GLU A 1 115 ? 40.069 -9.450 -19.429 1.00 74.62 115 GLU A O 1
ATOM 923 N N . GLN A 1 116 ? 39.635 -8.456 -21.387 1.00 77.56 116 GLN A N 1
ATOM 924 C CA . GLN A 1 116 ? 40.096 -7.143 -20.962 1.00 77.56 116 GLN A CA 1
ATOM 925 C C . GLN A 1 116 ? 39.012 -6.456 -20.136 1.00 77.56 116 GLN A C 1
ATOM 927 O O . GLN A 1 116 ? 37.880 -6.335 -20.586 1.00 77.56 116 GLN A O 1
ATOM 932 N N . GLN A 1 117 ? 39.325 -5.959 -18.940 1.00 74.75 117 GLN A N 1
ATOM 933 C CA . GLN A 1 117 ? 38.374 -5.158 -18.163 1.00 74.75 117 GLN A CA 1
ATOM 934 C C . GLN A 1 117 ? 38.125 -3.791 -18.819 1.00 74.75 117 GLN A C 1
ATOM 936 O O . GLN A 1 117 ? 38.963 -3.293 -19.570 1.00 74.75 117 GLN A O 1
ATOM 941 N N . PHE A 1 118 ? 36.943 -3.215 -18.580 1.00 74.38 118 PHE A N 1
ATOM 942 C CA . PHE A 1 118 ? 36.671 -1.849 -19.032 1.00 74.38 118 PHE A CA 1
ATOM 943 C C . PHE A 1 118 ? 37.616 -0.874 -18.331 1.00 74.38 118 PHE A C 1
ATOM 945 O O . PHE A 1 118 ? 38.057 -1.133 -17.210 1.00 74.38 118 PHE A O 1
ATOM 952 N N . SER A 1 119 ? 37.930 0.245 -18.980 1.00 68.50 119 SER A N 1
ATOM 953 C CA . SER A 1 119 ? 38.702 1.291 -18.326 1.00 68.50 119 SER A CA 1
ATOM 954 C C . SER A 1 119 ? 37.888 1.894 -17.183 1.00 68.50 119 SER A C 1
ATOM 956 O O . SER A 1 119 ? 36.842 2.513 -17.374 1.00 68.50 119 SER A O 1
ATOM 958 N N . THR A 1 120 ? 38.366 1.687 -15.963 1.00 62.06 120 THR A N 1
ATOM 959 C CA . THR A 1 120 ? 37.878 2.369 -14.767 1.00 62.06 120 THR A CA 1
ATOM 960 C C . THR A 1 120 ? 38.609 3.699 -14.604 1.00 62.06 120 THR A C 1
ATOM 962 O O . THR A 1 120 ? 39.676 3.915 -15.195 1.00 62.06 120 THR A O 1
ATOM 965 N N . LYS A 1 121 ? 38.047 4.626 -13.815 1.00 57.22 121 LYS A N 1
ATOM 966 C CA . LYS A 1 121 ? 38.774 5.830 -13.390 1.00 57.22 121 LYS A CA 1
ATOM 967 C C . LYS A 1 121 ? 40.162 5.423 -12.883 1.00 57.22 121 LYS A C 1
ATOM 969 O O . LYS A 1 121 ? 40.276 4.689 -11.908 1.00 57.22 121 LYS A O 1
ATOM 974 N N . GLN A 1 122 ? 41.224 5.925 -13.514 1.00 43.72 122 GLN A N 1
ATOM 975 C CA . GLN A 1 122 ? 42.489 6.029 -12.797 1.00 43.72 122 GLN A CA 1
ATOM 976 C C . GLN A 1 122 ? 42.235 6.984 -11.634 1.00 43.72 122 GLN A C 1
ATOM 978 O O . GLN A 1 122 ? 41.815 8.120 -11.872 1.00 43.72 122 GLN A O 1
ATOM 983 N N . ASP A 1 123 ? 42.505 6.546 -10.407 1.00 41.00 123 ASP A N 1
ATOM 984 C CA . ASP A 1 123 ? 42.728 7.442 -9.277 1.00 41.00 123 ASP A CA 1
ATOM 985 C C . ASP A 1 123 ? 43.918 8.348 -9.622 1.00 41.00 123 ASP A C 1
ATOM 987 O O . ASP A 1 123 ? 45.065 8.099 -9.258 1.00 41.00 123 ASP A O 1
ATOM 991 N N . LYS A 1 124 ? 43.668 9.415 -10.382 1.00 39.25 124 LYS A N 1
ATOM 992 C CA . LYS A 1 124 ? 44.567 10.557 -10.411 1.00 39.25 124 LYS A CA 1
ATOM 993 C C . LYS A 1 124 ? 44.274 11.334 -9.144 1.00 39.25 124 LYS A C 1
ATOM 995 O O . LYS A 1 124 ? 43.412 12.209 -9.111 1.00 39.25 124 LYS A O 1
ATOM 1000 N N . THR A 1 125 ? 45.010 10.995 -8.091 1.00 35.41 125 THR A N 1
ATOM 1001 C CA . THR A 1 125 ? 45.365 11.963 -7.059 1.00 35.41 125 THR A CA 1
ATOM 1002 C C . THR A 1 125 ? 45.725 13.285 -7.733 1.00 35.41 125 THR A C 1
ATOM 1004 O O . THR A 1 125 ? 46.683 13.338 -8.498 1.00 35.41 125 THR A O 1
ATOM 1007 N N . LEU A 1 126 ? 44.902 14.297 -7.456 1.00 41.25 126 LEU A N 1
ATOM 1008 C CA . LEU A 1 126 ? 45.180 15.730 -7.481 1.00 41.25 126 LEU A CA 1
ATOM 1009 C C . LEU A 1 126 ? 46.015 16.254 -8.668 1.00 41.25 126 LEU A C 1
ATOM 1011 O O . LEU A 1 126 ? 47.232 16.145 -8.678 1.00 41.25 126 LEU A O 1
ATOM 1015 N N . ASN A 1 127 ? 45.362 16.962 -9.590 1.00 30.94 127 ASN A N 1
ATOM 1016 C CA . ASN A 1 127 ? 45.912 18.204 -10.138 1.00 30.94 127 ASN A CA 1
ATOM 1017 C C . ASN A 1 127 ? 44.744 19.141 -10.472 1.00 30.94 127 ASN A C 1
ATOM 1019 O O . ASN A 1 127 ? 44.022 18.949 -11.451 1.00 30.94 127 ASN A O 1
ATOM 1023 N N . ASN A 1 128 ? 44.549 20.139 -9.609 1.00 43.78 128 ASN A N 1
ATOM 1024 C CA . ASN A 1 128 ? 43.528 21.185 -9.702 1.00 43.78 128 ASN A CA 1
ATOM 1025 C C . ASN A 1 128 ? 43.853 22.211 -10.806 1.00 43.78 128 ASN A C 1
ATOM 1027 O O . ASN A 1 128 ? 43.934 23.401 -10.521 1.00 43.78 128 ASN A O 1
ATOM 1031 N N . GLU A 1 129 ? 44.061 21.782 -12.053 1.00 47.56 129 GLU A N 1
ATOM 1032 C CA . GLU A 1 129 ? 44.396 22.718 -13.147 1.00 47.56 129 GLU A CA 1
ATOM 1033 C C . GLU A 1 129 ? 43.627 22.510 -14.455 1.00 47.56 129 GLU A C 1
ATOM 1035 O O . GLU A 1 129 ? 43.792 23.288 -15.389 1.00 47.56 129 GLU A O 1
ATOM 1040 N N . THR A 1 130 ? 42.716 21.540 -14.545 1.00 47.66 130 THR A N 1
ATOM 1041 C CA . THR A 1 130 ? 41.855 21.430 -15.734 1.00 47.66 130 THR A CA 1
ATOM 1042 C C . THR A 1 130 ? 40.392 21.411 -15.312 1.00 47.66 130 THR A C 1
ATOM 1044 O O . THR A 1 130 ? 39.903 20.431 -14.761 1.00 47.66 130 THR A O 1
ATOM 1047 N N . ASN A 1 131 ? 39.693 22.528 -15.539 1.00 45.22 131 ASN A N 1
ATOM 1048 C CA . ASN A 1 131 ? 38.239 22.658 -15.390 1.00 45.22 131 ASN A CA 1
ATOM 1049 C C . ASN A 1 131 ? 37.512 21.826 -16.467 1.00 45.22 131 ASN A C 1
ATOM 1051 O O . ASN A 1 131 ? 36.821 22.378 -17.320 1.00 45.22 131 ASN A O 1
ATOM 1055 N N . VAL A 1 132 ? 37.697 20.504 -16.469 1.00 44.22 132 VAL A N 1
ATOM 1056 C CA . VAL A 1 132 ? 36.998 19.578 -17.368 1.00 44.22 132 VAL A CA 1
ATOM 1057 C C . VAL A 1 132 ? 35.956 18.809 -16.546 1.00 44.22 132 VAL A C 1
ATOM 1059 O O . VAL A 1 132 ? 36.309 18.224 -15.519 1.00 44.22 132 VAL A O 1
ATOM 1062 N N . PRO A 1 133 ? 34.667 18.817 -16.935 1.00 41.8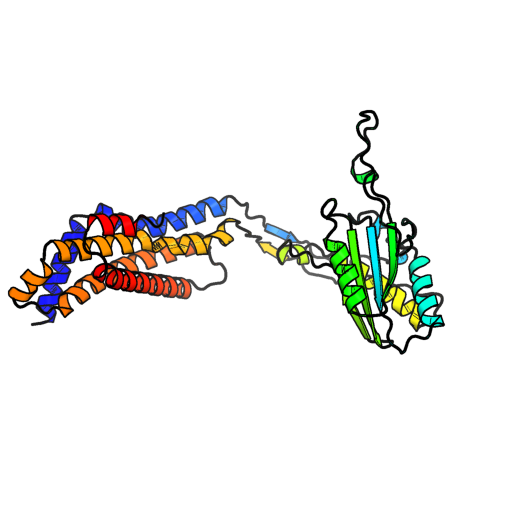8 133 PRO A N 1
ATOM 1063 C CA . PRO A 1 133 ? 33.620 18.124 -16.192 1.00 41.88 133 PRO A CA 1
ATOM 1064 C C . PRO A 1 133 ? 33.867 16.606 -16.117 1.00 41.88 133 PRO A C 1
ATOM 1066 O O . PRO A 1 133 ? 34.267 15.963 -17.084 1.00 41.88 133 PRO A O 1
ATOM 1069 N N . ILE A 1 134 ? 33.553 16.017 -14.954 1.00 46.44 134 ILE A N 1
ATOM 1070 C CA . ILE A 1 134 ? 33.749 14.598 -14.566 1.00 46.44 134 ILE A CA 1
ATOM 1071 C C . ILE A 1 134 ? 33.181 13.597 -15.595 1.00 46.44 134 ILE A C 1
ATOM 1073 O O . ILE A 1 134 ? 33.623 12.448 -15.669 1.00 46.44 134 ILE A O 1
ATOM 1077 N N . ASN A 1 135 ? 32.226 14.031 -16.422 1.00 47.22 135 ASN A N 1
ATOM 1078 C CA . ASN A 1 135 ? 31.665 13.228 -17.498 1.00 47.22 135 ASN A CA 1
ATOM 1079 C C . ASN A 1 135 ? 32.692 12.819 -18.560 1.00 47.22 135 ASN A C 1
ATOM 1081 O O . ASN A 1 135 ? 32.492 11.758 -19.134 1.00 47.22 135 ASN A O 1
ATOM 1085 N N . ASP A 1 136 ? 33.789 13.541 -18.788 1.00 51.72 136 ASP A N 1
ATOM 1086 C CA . ASP A 1 136 ? 34.681 13.306 -19.940 1.00 51.72 136 ASP A CA 1
ATOM 1087 C C . ASP A 1 136 ? 35.772 12.240 -19.735 1.00 51.72 136 ASP A C 1
ATOM 1089 O O . ASP A 1 136 ? 36.510 11.922 -20.665 1.00 51.72 136 ASP A O 1
ATOM 1093 N N . LEU A 1 137 ? 35.866 11.630 -18.547 1.00 55.25 137 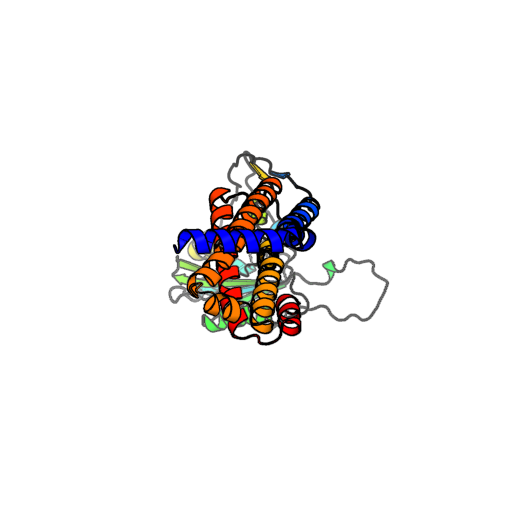LEU A N 1
ATOM 1094 C CA . LEU A 1 137 ? 36.973 10.718 -18.211 1.00 55.25 137 LEU A CA 1
ATOM 1095 C C . LEU A 1 137 ? 36.703 9.231 -18.498 1.00 55.25 137 LEU A C 1
ATOM 1097 O O . LEU A 1 137 ? 37.650 8.462 -18.647 1.00 55.25 137 LEU A O 1
ATOM 1101 N N . ILE A 1 138 ? 35.436 8.817 -18.596 1.00 63.78 138 ILE A N 1
ATOM 1102 C CA . ILE A 1 138 ? 35.068 7.435 -18.948 1.00 63.78 138 ILE A CA 1
ATOM 1103 C C . ILE A 1 138 ? 35.047 7.307 -20.475 1.00 63.78 138 ILE A C 1
ATOM 1105 O O . ILE A 1 138 ? 34.326 8.052 -21.156 1.00 63.78 138 ILE A O 1
ATOM 1109 N N . LYS A 1 139 ? 35.834 6.365 -21.004 1.00 72.12 139 LYS A N 1
ATOM 1110 C CA . LYS A 1 139 ? 35.907 6.077 -22.440 1.00 72.12 139 LYS A CA 1
ATOM 1111 C C . LYS A 1 139 ? 34.666 5.322 -22.910 1.00 72.12 139 LYS A C 1
ATOM 1113 O O . LYS A 1 139 ? 34.103 4.518 -22.172 1.00 72.12 139 LYS A O 1
ATOM 1118 N N . LYS A 1 140 ? 34.261 5.592 -24.153 1.00 76.25 140 LYS A N 1
ATOM 1119 C CA . LYS A 1 140 ? 33.204 4.845 -24.837 1.00 76.25 140 LYS A CA 1
ATOM 1120 C C . LYS A 1 140 ? 33.769 3.494 -25.279 1.00 76.25 140 LYS A C 1
ATOM 1122 O O . LYS A 1 140 ? 34.546 3.437 -26.226 1.00 76.25 140 LYS A O 1
ATOM 1127 N N . GLU A 1 141 ? 33.416 2.422 -24.582 1.00 79.25 141 GLU A N 1
ATOM 1128 C CA . GLU A 1 141 ? 33.967 1.078 -24.795 1.00 79.25 141 GLU A CA 1
ATOM 1129 C C . GLU A 1 141 ? 32.859 0.034 -24.948 1.00 79.25 141 GLU A C 1
ATOM 1131 O O . GLU A 1 141 ? 31.822 0.112 -24.289 1.00 79.25 141 GLU A O 1
ATOM 1136 N N . TYR A 1 142 ? 33.072 -0.974 -25.794 1.00 81.94 142 TYR A N 1
ATOM 1137 C CA . TYR A 1 142 ? 32.119 -2.073 -25.937 1.00 81.94 142 TYR A CA 1
ATOM 1138 C C . TYR A 1 142 ? 32.795 -3.435 -26.072 1.00 81.94 142 TYR A C 1
ATOM 1140 O O . TYR A 1 142 ? 33.915 -3.547 -26.569 1.00 81.94 142 TYR A O 1
ATOM 1148 N N . LYS A 1 143 ? 32.093 -4.480 -25.631 1.00 83.00 143 LYS A N 1
ATOM 1149 C CA . LYS A 1 143 ? 32.523 -5.880 -25.707 1.00 83.00 143 LYS A CA 1
ATOM 1150 C C . LYS A 1 143 ? 31.458 -6.721 -26.375 1.00 83.00 143 LYS A C 1
ATOM 1152 O O . LYS A 1 143 ? 30.276 -6.578 -26.072 1.00 83.00 143 LYS A O 1
ATOM 1157 N N . ILE A 1 144 ? 31.895 -7.649 -27.216 1.00 82.31 144 ILE A N 1
ATOM 1158 C CA . ILE A 1 144 ? 31.044 -8.692 -27.782 1.00 82.31 144 ILE A CA 1
ATOM 1159 C C . ILE A 1 144 ? 31.671 -10.030 -27.423 1.00 82.31 144 ILE A C 1
ATOM 1161 O O . ILE A 1 144 ? 32.850 -10.251 -27.697 1.00 82.31 144 ILE A O 1
ATOM 1165 N N . PHE A 1 145 ? 30.892 -10.926 -26.831 1.00 83.88 145 PHE A N 1
ATOM 1166 C CA . PHE A 1 145 ? 31.335 -12.284 -26.559 1.00 83.88 145 PHE A CA 1
ATOM 1167 C C . PHE A 1 145 ? 30.252 -13.298 -26.906 1.00 83.88 145 PHE A C 1
ATOM 1169 O O . PHE A 1 145 ? 29.057 -13.057 -26.737 1.00 83.88 145 PHE A O 1
ATOM 1176 N N . VAL A 1 146 ? 30.696 -14.453 -27.393 1.00 83.94 146 VAL A N 1
ATOM 1177 C CA . VAL A 1 146 ? 29.832 -15.601 -27.649 1.00 83.94 146 VAL A CA 1
ATOM 1178 C C . VAL A 1 146 ? 29.935 -16.537 -26.450 1.00 83.94 146 VAL A C 1
ATOM 1180 O O . VAL A 1 146 ? 31.033 -16.957 -26.086 1.00 83.94 146 VAL A O 1
ATOM 1183 N N . SER A 1 147 ? 28.803 -16.818 -25.815 1.00 82.50 147 SER A N 1
ATOM 1184 C CA . SER A 1 147 ? 28.692 -17.726 -24.675 1.00 82.50 147 SER A CA 1
ATOM 1185 C C . SER A 1 147 ? 28.322 -19.128 -25.145 1.00 82.50 147 SER A C 1
ATOM 1187 O O . SER A 1 147 ? 27.497 -19.312 -26.040 1.00 82.50 147 SER A O 1
ATOM 1189 N N . THR A 1 148 ? 28.925 -20.124 -24.506 1.00 81.31 148 THR A N 1
ATOM 1190 C CA . THR A 1 148 ? 28.708 -21.549 -24.795 1.00 81.31 148 THR A CA 1
ATOM 1191 C C . THR A 1 148 ? 27.494 -22.119 -24.067 1.00 81.31 148 THR A C 1
ATOM 1193 O O . THR A 1 148 ? 26.908 -23.103 -24.511 1.00 81.31 148 THR A O 1
ATOM 1196 N N . SER A 1 149 ? 27.094 -21.494 -22.956 1.00 82.62 149 SER A N 1
ATOM 1197 C CA . SER A 1 149 ? 25.965 -21.928 -22.136 1.00 82.62 149 SER A CA 1
ATOM 1198 C C . SER A 1 149 ? 25.164 -20.749 -21.586 1.00 82.62 149 SER A C 1
ATOM 1200 O O . SER A 1 149 ? 25.677 -19.642 -21.415 1.00 82.62 149 SER A O 1
ATOM 1202 N N . GLU A 1 150 ? 23.899 -21.009 -21.249 1.00 81.88 150 GLU A N 1
ATOM 1203 C CA . GLU A 1 150 ? 23.036 -20.037 -20.564 1.00 81.88 150 GLU A CA 1
ATOM 1204 C C . GLU A 1 150 ? 23.601 -19.641 -19.191 1.00 81.88 150 GLU A C 1
ATOM 1206 O O . GLU A 1 150 ? 23.436 -18.503 -18.756 1.00 81.88 150 GLU A O 1
ATOM 1211 N N . LEU A 1 151 ? 24.302 -20.562 -18.520 1.00 81.88 151 LEU A N 1
ATOM 1212 C CA . LEU A 1 151 ? 24.947 -20.297 -17.237 1.00 81.88 151 LEU A CA 1
ATOM 1213 C C . LEU A 1 151 ? 26.065 -19.259 -17.384 1.00 81.88 151 LEU A C 1
ATOM 1215 O O . LEU A 1 151 ? 26.087 -18.290 -16.637 1.00 81.88 151 LEU A O 1
ATOM 1219 N N . GLU A 1 152 ? 26.913 -19.403 -18.404 1.00 82.25 152 GLU A N 1
ATOM 1220 C CA . GLU A 1 152 ? 27.992 -18.454 -18.702 1.00 82.25 152 GLU A CA 1
ATOM 1221 C C . GLU A 1 152 ? 27.450 -17.046 -18.998 1.00 82.25 152 GLU A C 1
ATOM 1223 O O . GLU A 1 152 ? 27.998 -16.052 -18.527 1.00 82.25 152 GLU A O 1
ATOM 1228 N N . LEU A 1 153 ? 26.337 -16.950 -19.733 1.00 81.75 153 LEU A N 1
ATOM 1229 C CA . LEU A 1 153 ? 25.684 -15.668 -20.006 1.00 81.75 153 LEU A CA 1
ATOM 1230 C C . LEU A 1 153 ? 25.092 -15.045 -18.733 1.00 81.75 153 LEU A C 1
ATOM 1232 O O . LEU A 1 153 ? 25.199 -13.836 -18.529 1.00 81.75 153 LEU A O 1
ATOM 1236 N N . LYS A 1 154 ? 24.486 -15.863 -17.863 1.00 80.50 154 LYS A N 1
ATOM 1237 C CA . LYS A 1 154 ? 23.953 -15.419 -16.566 1.00 80.50 154 LYS A CA 1
ATOM 1238 C C . LYS A 1 154 ? 25.053 -14.986 -15.608 1.00 80.50 154 LYS A C 1
ATOM 1240 O O . LYS A 1 154 ? 24.845 -14.032 -14.866 1.00 80.50 154 LYS A O 1
ATOM 1245 N N . ASP A 1 155 ? 26.193 -15.659 -15.607 1.00 81.69 155 ASP A N 1
ATOM 1246 C CA . ASP A 1 155 ? 27.315 -15.301 -14.747 1.00 81.69 155 ASP A CA 1
ATOM 1247 C C . ASP A 1 155 ? 28.002 -14.029 -15.251 1.00 81.69 155 ASP A C 1
ATOM 1249 O O . ASP A 1 155 ? 28.223 -13.124 -14.453 1.00 81.69 155 ASP A O 1
ATOM 1253 N N . ALA A 1 156 ? 28.169 -13.862 -16.569 1.00 77.50 156 ALA A N 1
ATOM 1254 C CA . ALA A 1 156 ? 28.596 -12.590 -17.154 1.00 77.50 156 ALA A CA 1
ATOM 1255 C C . ALA A 1 156 ? 27.616 -11.447 -16.829 1.00 77.50 156 ALA A C 1
ATOM 1257 O O . ALA A 1 156 ? 28.038 -10.337 -16.507 1.00 77.50 156 ALA A O 1
ATOM 1258 N N . TYR A 1 157 ? 26.304 -11.718 -16.851 1.00 75.31 157 TYR A N 1
ATOM 1259 C CA . TYR A 1 157 ? 25.289 -10.764 -16.405 1.00 75.31 157 TYR A CA 1
ATOM 1260 C C . TYR A 1 157 ? 25.446 -10.437 -14.917 1.00 75.31 157 TYR A C 1
ATOM 1262 O O . TYR A 1 157 ? 25.425 -9.264 -14.573 1.00 75.31 157 TYR A O 1
ATOM 1270 N N . LYS A 1 158 ? 25.658 -11.426 -14.037 1.00 75.44 158 LYS A N 1
ATOM 1271 C CA . LYS A 1 158 ? 25.885 -11.228 -12.591 1.00 75.44 158 LYS A CA 1
ATOM 1272 C C . LYS A 1 158 ? 27.159 -10.445 -12.279 1.00 75.44 158 LYS A C 1
ATOM 1274 O O . LYS A 1 158 ? 27.124 -9.566 -11.425 1.00 75.44 158 LYS A O 1
ATOM 1279 N N . GLU A 1 159 ? 28.269 -10.746 -12.949 1.00 71.19 159 GLU A N 1
ATOM 1280 C CA . GLU A 1 159 ? 29.532 -10.005 -12.814 1.00 71.19 159 GLU A CA 1
ATOM 1281 C C . GLU A 1 159 ? 29.336 -8.527 -13.142 1.00 71.19 159 GLU A C 1
ATOM 1283 O O . GLU A 1 159 ? 29.833 -7.656 -12.432 1.00 71.19 159 GLU A O 1
ATOM 1288 N N . SER A 1 160 ? 28.489 -8.260 -14.132 1.00 65.50 160 SER A N 1
ATOM 1289 C CA . SER A 1 160 ? 28.051 -6.924 -14.519 1.00 65.50 160 SER A CA 1
ATOM 1290 C C . SER A 1 160 ? 27.356 -6.130 -13.386 1.00 65.50 160 SER A C 1
ATOM 1292 O O . SER A 1 160 ? 27.315 -4.903 -13.436 1.00 65.50 160 SER A O 1
ATOM 1294 N N . PHE A 1 161 ? 26.873 -6.795 -12.322 1.00 62.22 161 PHE A N 1
ATOM 1295 C CA . PHE A 1 161 ? 26.302 -6.157 -11.120 1.00 62.22 161 PHE A CA 1
ATOM 1296 C C . PHE A 1 161 ? 27.290 -5.963 -9.966 1.00 62.22 161 PHE A C 1
ATOM 1298 O O . PHE A 1 161 ? 27.008 -5.179 -9.053 1.00 62.22 161 PHE A O 1
ATOM 1305 N N . ASN A 1 162 ? 28.399 -6.708 -9.940 1.00 56.59 162 ASN A N 1
ATOM 1306 C CA . ASN A 1 162 ? 29.266 -6.792 -8.762 1.00 56.59 162 ASN A CA 1
ATOM 1307 C C . ASN A 1 162 ? 30.299 -5.659 -8.674 1.00 56.59 162 ASN A C 1
ATOM 1309 O O . ASN A 1 162 ? 30.897 -5.479 -7.610 1.00 56.59 162 ASN A O 1
ATOM 1313 N N . ASP A 1 163 ? 30.473 -4.871 -9.737 1.00 54.53 163 ASP A N 1
ATOM 1314 C CA . ASP A 1 163 ? 31.389 -3.733 -9.738 1.00 54.53 163 ASP A CA 1
ATOM 1315 C C . ASP A 1 163 ? 30.708 -2.499 -9.118 1.00 54.53 163 ASP A C 1
ATOM 1317 O O . ASP A 1 163 ? 29.884 -1.804 -9.716 1.00 54.53 163 ASP A O 1
ATOM 1321 N N . LYS A 1 164 ? 30.955 -2.297 -7.820 1.00 49.78 164 LYS A N 1
ATOM 1322 C CA . LYS A 1 164 ? 30.140 -1.434 -6.949 1.00 49.78 164 LYS A CA 1
ATOM 1323 C C . LYS A 1 164 ? 30.352 0.070 -7.148 1.00 49.78 164 LYS A C 1
ATOM 1325 O O . LYS A 1 164 ? 29.557 0.830 -6.597 1.00 49.78 164 LYS A O 1
ATOM 1330 N N . ASN A 1 165 ? 31.362 0.498 -7.906 1.00 49.16 165 ASN A N 1
ATOM 1331 C CA . ASN A 1 165 ? 31.869 1.868 -7.799 1.00 49.16 165 ASN A CA 1
ATOM 1332 C C . ASN A 1 165 ? 31.375 2.857 -8.871 1.00 49.16 165 ASN A C 1
ATOM 1334 O O . ASN A 1 165 ? 31.434 4.053 -8.605 1.00 49.16 165 ASN A O 1
ATOM 1338 N N . GLU A 1 166 ? 30.822 2.429 -10.016 1.00 54.34 166 GLU A N 1
ATOM 1339 C CA . GLU A 1 166 ? 30.340 3.351 -11.076 1.00 54.34 166 GLU A CA 1
ATOM 1340 C C . GLU A 1 166 ? 29.077 2.837 -11.798 1.00 54.34 166 GLU A C 1
ATOM 1342 O O . GLU A 1 166 ? 29.031 2.663 -13.015 1.00 54.34 166 GLU A O 1
ATOM 1347 N N . LYS A 1 167 ? 28.022 2.585 -11.017 1.00 53.19 167 LYS A N 1
ATOM 1348 C CA . LYS A 1 167 ? 26.789 1.873 -11.412 1.00 53.19 167 LYS A CA 1
ATOM 1349 C C . LYS A 1 167 ? 25.897 2.526 -12.483 1.00 53.19 167 LYS A C 1
ATOM 1351 O O . LYS A 1 167 ? 24.921 1.894 -12.894 1.00 53.19 167 LYS A O 1
ATOM 1356 N N . GLU A 1 168 ? 26.190 3.745 -12.923 1.00 52.81 168 GLU A N 1
ATOM 1357 C CA . GLU A 1 168 ? 25.257 4.544 -13.737 1.00 52.81 168 GLU A CA 1
ATOM 1358 C C . GLU A 1 168 ? 25.556 4.525 -15.242 1.00 52.81 168 GLU A C 1
ATOM 1360 O O . GLU A 1 168 ? 24.715 4.941 -16.026 1.00 52.81 168 GLU A O 1
ATOM 1365 N N . LYS A 1 169 ? 26.718 4.015 -15.683 1.00 62.16 169 LYS A N 1
ATOM 1366 C CA . LYS A 1 169 ? 27.159 4.179 -17.089 1.00 62.16 169 LYS A CA 1
ATOM 1367 C C . LYS A 1 169 ? 27.533 2.896 -17.819 1.00 62.16 169 LYS A C 1
ATOM 1369 O O . LYS A 1 169 ? 28.107 2.950 -18.909 1.00 62.16 169 LYS A O 1
ATOM 1374 N N . TYR A 1 170 ? 27.181 1.754 -17.243 1.00 71.62 170 TYR A N 1
ATOM 1375 C CA . TYR A 1 170 ? 27.431 0.438 -17.812 1.00 71.62 170 TYR A CA 1
ATOM 1376 C C . TYR A 1 170 ? 26.120 -0.290 -18.151 1.00 71.62 170 TYR A C 1
ATOM 1378 O O . TYR A 1 170 ? 25.199 -0.326 -17.329 1.00 71.62 170 TYR A O 1
ATOM 1386 N N . LYS A 1 171 ? 26.044 -0.900 -19.344 1.00 73.44 171 LYS A N 1
ATOM 1387 C CA . LYS A 1 171 ? 24.861 -1.636 -19.816 1.00 73.44 171 LYS A CA 1
ATOM 1388 C C . LYS A 1 171 ? 25.218 -3.018 -20.367 1.00 73.44 171 LYS A C 1
ATOM 1390 O O . LYS A 1 171 ? 26.137 -3.168 -21.169 1.00 73.44 171 LYS A O 1
ATOM 1395 N N . PHE A 1 172 ? 24.454 -4.031 -19.957 1.00 76.62 172 PHE A N 1
ATOM 1396 C CA . PHE A 1 172 ? 24.605 -5.415 -20.413 1.00 76.62 172 PHE A CA 1
ATOM 1397 C C . PHE A 1 172 ? 23.391 -5.868 -21.226 1.00 76.62 172 PHE A C 1
ATOM 1399 O O . PHE A 1 172 ? 22.249 -5.705 -20.786 1.00 76.62 172 PHE A O 1
ATOM 1406 N N . TYR A 1 173 ? 23.657 -6.525 -22.355 1.00 75.81 173 TYR A N 1
ATOM 1407 C CA . TYR A 1 173 ? 22.670 -7.219 -23.176 1.00 75.81 173 TYR A CA 1
ATOM 1408 C C . TYR A 1 173 ? 23.066 -8.676 -23.374 1.00 75.81 173 TYR A C 1
ATOM 1410 O O . TYR A 1 173 ? 24.155 -8.967 -23.862 1.00 75.81 173 TYR A O 1
ATOM 1418 N N . GLY A 1 174 ? 22.158 -9.590 -23.050 1.00 77.94 174 GLY A N 1
ATOM 1419 C CA . GLY A 1 174 ? 22.259 -11.000 -23.397 1.00 77.94 174 GLY A CA 1
ATOM 1420 C C . GLY A 1 174 ? 21.291 -11.344 -24.520 1.00 77.94 174 GLY A C 1
ATOM 1421 O O . GLY A 1 174 ? 20.112 -11.026 -24.428 1.00 77.94 174 GLY A O 1
ATOM 1422 N N . ILE A 1 175 ? 21.754 -12.014 -25.566 1.00 80.75 175 ILE A N 1
ATOM 1423 C CA . ILE A 1 175 ? 20.918 -12.520 -26.656 1.00 80.75 175 ILE A CA 1
ATOM 1424 C C . ILE A 1 175 ? 21.024 -14.033 -26.660 1.00 80.75 175 ILE A C 1
ATOM 1426 O O . ILE A 1 175 ? 22.125 -14.570 -26.725 1.00 80.75 175 ILE A O 1
ATOM 1430 N N . MET A 1 176 ? 19.893 -14.726 -26.638 1.00 83.56 176 MET A N 1
ATOM 1431 C CA . MET A 1 176 ? 19.848 -16.178 -26.745 1.00 83.56 176 MET A CA 1
ATOM 1432 C C . MET A 1 176 ? 18.975 -16.595 -27.918 1.00 83.56 176 MET A C 1
ATOM 1434 O O . MET A 1 176 ? 17.751 -16.477 -27.879 1.00 83.56 176 MET A O 1
ATOM 1438 N N . PHE A 1 177 ? 19.606 -17.110 -28.964 1.00 83.12 177 PHE A N 1
ATOM 1439 C CA . PHE A 1 177 ? 18.915 -17.689 -30.104 1.00 83.12 177 PHE A CA 1
ATOM 1440 C C . PHE A 1 177 ? 18.455 -19.108 -29.767 1.00 83.12 177 PHE A C 1
ATOM 1442 O O . PHE A 1 177 ? 19.257 -19.973 -29.424 1.00 83.12 177 PHE A O 1
ATOM 1449 N N . LYS A 1 178 ? 17.148 -19.353 -29.888 1.00 83.38 178 LYS A N 1
ATOM 1450 C CA . LYS A 1 178 ? 16.539 -20.690 -29.813 1.00 83.38 178 LYS A CA 1
ATOM 1451 C C . LYS A 1 178 ? 16.423 -21.333 -31.193 1.00 83.38 178 LYS A C 1
ATOM 1453 O O . LYS A 1 178 ? 16.483 -22.551 -31.294 1.00 83.38 178 LYS A O 1
ATOM 1458 N N . SER A 1 179 ? 16.262 -20.516 -32.230 1.00 78.62 179 SER A N 1
ATOM 1459 C CA . SER A 1 179 ? 16.343 -20.902 -33.640 1.00 78.62 179 SER A CA 1
ATOM 1460 C C . SER A 1 179 ? 16.758 -19.697 -34.491 1.00 78.62 179 SER A C 1
ATOM 1462 O O . SER A 1 179 ? 16.919 -18.594 -33.963 1.00 78.62 179 SER A O 1
ATOM 1464 N N . LEU A 1 180 ? 16.868 -19.867 -35.813 1.00 73.25 180 LEU A N 1
ATOM 1465 C CA . LEU A 1 180 ? 17.138 -18.760 -36.748 1.00 73.25 180 LEU A CA 1
ATOM 1466 C C . LEU A 1 180 ? 16.133 -17.600 -36.639 1.00 73.25 180 LEU A C 1
ATOM 1468 O O . LEU A 1 180 ? 16.487 -16.456 -36.894 1.00 73.25 180 LEU A O 1
ATOM 1472 N N . THR A 1 181 ? 14.886 -17.873 -36.252 1.00 71.69 181 THR A N 1
ATOM 1473 C CA . THR A 1 181 ? 13.804 -16.874 -36.195 1.00 71.69 181 THR A CA 1
ATOM 1474 C C . THR A 1 181 ? 13.299 -16.601 -34.781 1.00 71.69 181 THR A C 1
ATOM 1476 O O . THR A 1 181 ? 12.487 -15.698 -34.586 1.00 71.69 181 THR A O 1
ATOM 1479 N N . LYS A 1 182 ? 13.765 -17.361 -33.781 1.00 75.31 182 LYS A N 1
ATOM 1480 C CA . LYS A 1 182 ? 13.318 -17.251 -32.391 1.00 75.31 182 LYS A CA 1
ATOM 1481 C C . LYS A 1 182 ? 14.495 -16.933 -31.486 1.00 75.31 182 LYS A C 1
ATOM 1483 O O . LYS A 1 182 ? 15.420 -17.732 -31.362 1.00 75.31 182 LYS A O 1
ATOM 1488 N N . TYR A 1 183 ? 14.418 -15.805 -30.794 1.00 78.44 183 TYR A N 1
ATOM 1489 C CA . TYR A 1 183 ? 15.445 -15.358 -29.861 1.00 78.44 183 TYR A CA 1
ATOM 1490 C C . TYR A 1 183 ? 14.82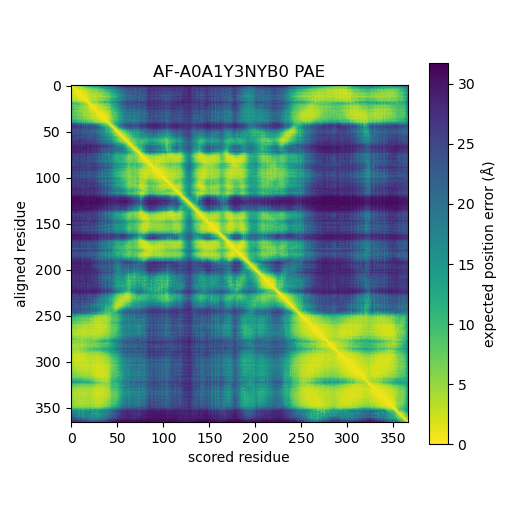3 -14.724 -28.614 1.00 78.44 183 TYR A C 1
ATOM 1492 O O . TYR A 1 183 ? 13.676 -14.278 -28.629 1.00 78.44 183 TYR A O 1
ATOM 1500 N N . GLU A 1 184 ? 15.594 -14.693 -27.535 1.00 76.12 184 GLU A N 1
ATOM 1501 C CA . GLU A 1 184 ? 15.263 -14.045 -26.269 1.00 76.12 184 GLU A CA 1
ATOM 1502 C C . GLU A 1 184 ? 16.340 -13.010 -25.944 1.00 76.12 184 GLU A C 1
ATOM 1504 O O . GLU A 1 184 ? 17.525 -13.251 -26.174 1.00 76.12 184 GLU A O 1
ATOM 1509 N N . ILE A 1 185 ? 15.925 -11.843 -25.446 1.00 72.44 185 ILE A N 1
ATOM 1510 C CA . ILE A 1 185 ? 16.833 -10.760 -25.056 1.00 72.44 185 ILE A CA 1
ATOM 1511 C C . ILE A 1 185 ? 16.738 -10.571 -23.544 1.00 72.44 185 ILE A C 1
ATOM 1513 O O . ILE A 1 185 ? 15.657 -10.325 -23.010 1.00 72.44 185 ILE A O 1
ATOM 1517 N N . TYR A 1 186 ? 17.883 -10.625 -22.882 1.00 72.50 186 TYR A N 1
ATOM 1518 C CA . TYR A 1 186 ? 18.090 -10.300 -21.481 1.00 72.50 186 TYR A CA 1
ATOM 1519 C C . TYR A 1 186 ? 18.724 -8.913 -21.388 1.00 72.50 186 TYR A C 1
ATOM 1521 O O . TYR A 1 186 ? 19.739 -8.643 -22.025 1.00 72.50 186 TYR A O 1
ATOM 1529 N N . PHE A 1 187 ? 18.142 -8.024 -20.598 1.00 68.56 187 PHE A N 1
ATOM 1530 C CA . PHE A 1 187 ? 18.675 -6.687 -20.353 1.00 68.56 187 PHE A CA 1
ATOM 1531 C C . PHE A 1 187 ? 18.354 -6.274 -18.918 1.00 68.56 187 PHE A C 1
ATOM 1533 O O . PHE A 1 187 ? 17.520 -6.886 -18.249 1.00 68.56 187 PHE A O 1
ATOM 1540 N N . ARG A 1 188 ? 19.044 -5.249 -18.419 1.00 63.94 188 ARG A N 1
ATOM 1541 C CA . ARG A 1 188 ? 18.771 -4.682 -17.097 1.00 63.94 188 ARG A CA 1
ATOM 1542 C C . ARG A 1 188 ? 17.432 -3.940 -17.119 1.00 63.94 188 ARG A C 1
ATOM 1544 O O . ARG A 1 188 ? 17.277 -2.979 -17.866 1.00 63.94 188 ARG A O 1
ATOM 1551 N N . TYR A 1 189 ? 16.490 -4.387 -16.295 1.00 55.25 189 TYR A N 1
ATOM 1552 C CA . TYR A 1 189 ? 15.322 -3.597 -15.922 1.00 55.25 189 TYR A CA 1
ATOM 1553 C C . TYR A 1 189 ? 15.729 -2.744 -14.718 1.00 55.25 189 TYR A C 1
ATOM 1555 O O . TYR A 1 189 ? 16.184 -3.289 -13.713 1.00 55.25 189 TYR A O 1
ATOM 1563 N N . ASN A 1 190 ? 15.666 -1.420 -14.844 1.00 52.31 190 ASN A N 1
ATOM 1564 C CA . ASN A 1 190 ? 15.787 -0.555 -13.677 1.00 52.31 190 ASN A CA 1
ATOM 1565 C C . ASN A 1 190 ? 14.421 -0.590 -12.984 1.00 52.31 190 ASN A C 1
ATOM 1567 O O . ASN A 1 190 ? 13.433 -0.172 -13.576 1.00 52.31 190 ASN A O 1
ATOM 1571 N N . ASP A 1 191 ? 14.374 -1.149 -11.773 1.00 45.12 191 ASP A N 1
ATOM 1572 C CA . ASP A 1 191 ? 13.178 -1.141 -10.910 1.00 45.12 191 ASP A CA 1
ATOM 1573 C C . ASP A 1 191 ? 12.867 0.261 -10.356 1.00 45.12 191 ASP A C 1
ATOM 1575 O O . ASP A 1 191 ? 11.837 0.458 -9.710 1.00 45.12 191 ASP A O 1
ATOM 1579 N N . ASP A 1 192 ? 13.752 1.226 -10.607 1.00 41.56 192 ASP A N 1
ATOM 1580 C CA . ASP A 1 192 ? 13.566 2.604 -10.196 1.00 41.56 192 ASP A CA 1
ATOM 1581 C C . ASP A 1 192 ? 12.604 3.303 -11.167 1.00 41.56 192 ASP A C 1
ATOM 1583 O O . ASP A 1 192 ? 12.883 3.466 -12.355 1.00 41.56 192 ASP A O 1
ATOM 1587 N N . ASP A 1 193 ? 11.478 3.700 -10.580 1.00 39.81 193 ASP A N 1
ATOM 1588 C CA . ASP A 1 193 ? 10.454 4.623 -11.055 1.00 39.81 193 ASP A CA 1
ATOM 1589 C C . ASP A 1 193 ? 9.258 4.011 -11.806 1.0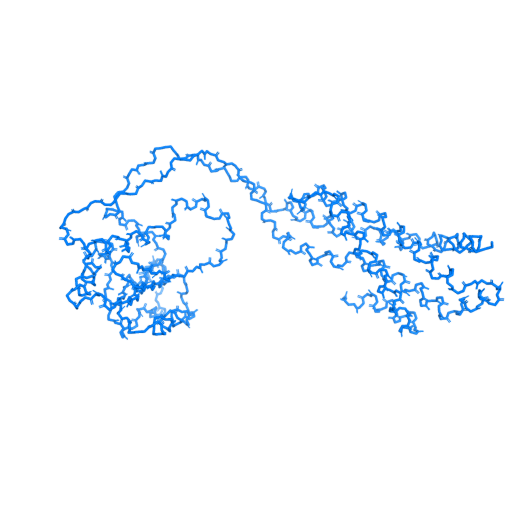0 39.81 193 ASP A C 1
ATOM 1591 O O . ASP A 1 193 ? 9.260 3.720 -13.000 1.00 39.81 193 ASP A O 1
ATOM 1595 N N . GLU A 1 194 ? 8.201 3.827 -11.000 1.00 44.12 194 GLU A N 1
ATOM 1596 C CA . GLU A 1 194 ? 6.777 4.007 -11.292 1.00 44.12 194 GLU A CA 1
ATOM 1597 C C . GLU A 1 194 ? 6.393 4.137 -12.773 1.00 44.12 194 GLU A C 1
ATOM 1599 O O . GLU A 1 194 ? 6.875 4.999 -13.501 1.00 44.12 194 GLU A O 1
ATOM 1604 N N . TYR A 1 195 ? 5.370 3.365 -13.150 1.00 41.16 195 TYR A N 1
ATOM 1605 C CA . TYR A 1 195 ? 4.538 3.436 -14.365 1.00 41.16 195 TYR A CA 1
ATOM 1606 C C . TYR A 1 195 ? 4.353 4.823 -15.039 1.00 41.16 195 TYR A C 1
ATOM 1608 O O . TYR A 1 195 ? 4.004 4.880 -16.219 1.00 41.16 195 TYR A O 1
ATOM 1616 N N . ASP A 1 196 ? 4.581 5.924 -14.328 1.00 42.81 196 ASP A N 1
ATOM 1617 C CA . ASP A 1 196 ? 4.535 7.305 -14.795 1.00 42.81 196 ASP A CA 1
ATOM 1618 C C . ASP A 1 196 ? 5.699 7.711 -15.728 1.00 42.81 196 ASP A C 1
ATOM 1620 O O . ASP A 1 196 ? 5.503 8.588 -16.574 1.00 42.81 196 ASP A O 1
ATOM 1624 N N . GLU A 1 197 ? 6.883 7.086 -15.651 1.00 42.03 197 GLU A N 1
ATOM 1625 C CA . GLU A 1 197 ? 8.001 7.397 -16.568 1.00 42.03 197 GLU A CA 1
ATOM 1626 C C . GLU A 1 197 ? 7.841 6.775 -17.964 1.00 42.03 197 GLU A C 1
ATOM 1628 O O . GLU A 1 197 ? 8.316 7.335 -18.958 1.00 42.03 197 GLU A O 1
ATOM 1633 N N . LEU A 1 198 ? 7.118 5.656 -18.072 1.00 40.78 198 LEU A N 1
ATOM 1634 C CA . LEU A 1 198 ? 6.918 4.943 -19.339 1.00 40.78 198 LEU A CA 1
ATOM 1635 C C . LEU A 1 198 ? 6.114 5.757 -20.363 1.00 40.78 198 LEU A C 1
ATOM 1637 O O . LEU A 1 198 ? 6.246 5.529 -21.565 1.00 40.78 198 LEU A O 1
ATOM 1641 N N . ILE A 1 199 ? 5.287 6.710 -19.917 1.00 42.59 199 ILE A N 1
ATOM 1642 C CA . ILE A 1 199 ? 4.380 7.436 -20.817 1.00 42.59 199 ILE A CA 1
ATOM 1643 C C . ILE A 1 199 ? 4.966 8.771 -21.328 1.00 42.59 199 ILE A C 1
ATOM 1645 O O . ILE A 1 199 ? 4.558 9.254 -22.392 1.00 42.59 199 ILE A O 1
ATOM 1649 N N . ASP A 1 200 ? 5.963 9.343 -20.639 1.00 42.97 200 ASP A N 1
ATOM 1650 C CA . ASP A 1 200 ? 6.722 10.525 -21.102 1.00 42.97 200 ASP A CA 1
ATOM 1651 C C . ASP A 1 200 ? 7.978 10.132 -21.899 1.00 42.97 200 ASP A C 1
ATOM 1653 O O . ASP A 1 200 ? 8.338 10.790 -22.881 1.00 42.97 200 ASP A O 1
ATOM 1657 N N . LYS A 1 201 ? 8.557 8.956 -21.612 1.00 42.78 201 LYS A N 1
ATOM 1658 C CA . LYS A 1 201 ? 9.600 8.312 -22.427 1.00 42.78 201 LYS A CA 1
ATOM 1659 C C . LYS A 1 201 ? 9.042 7.694 -23.720 1.00 42.78 201 LYS A C 1
ATOM 1661 O O . LYS A 1 201 ? 9.414 6.606 -24.122 1.00 42.78 201 LYS A O 1
ATOM 1666 N N . SER A 1 202 ? 8.272 8.452 -24.504 1.00 43.25 202 SER A N 1
ATOM 1667 C CA . SER A 1 202 ? 8.175 8.194 -25.962 1.00 43.25 202 SER A CA 1
ATOM 1668 C C . SER A 1 202 ? 9.538 8.331 -26.681 1.00 43.25 202 SER A C 1
ATOM 1670 O O . SER A 1 202 ? 9.667 8.021 -27.863 1.00 43.25 202 SER A O 1
ATOM 1672 N N . LYS A 1 203 ? 10.572 8.753 -25.938 1.00 45.59 203 LYS A N 1
ATOM 1673 C CA . LYS A 1 203 ? 12.007 8.645 -26.226 1.00 45.59 203 LYS A CA 1
ATOM 1674 C C . LYS A 1 203 ? 12.658 7.448 -25.506 1.00 45.59 203 LYS A C 1
ATOM 1676 O O . LYS A 1 203 ? 13.745 7.588 -24.963 1.00 45.59 203 LYS A O 1
ATOM 1681 N N . ASP A 1 204 ? 11.985 6.307 -25.427 1.00 48.38 204 ASP A N 1
ATOM 1682 C CA . ASP A 1 204 ? 12.499 5.128 -24.727 1.00 48.38 204 ASP A CA 1
ATOM 1683 C C . ASP A 1 204 ? 13.805 4.627 -25.376 1.00 48.38 204 ASP A C 1
ATOM 1685 O O . ASP A 1 204 ? 13.802 4.076 -26.482 1.00 48.38 204 ASP A O 1
ATOM 1689 N N . GLU A 1 205 ? 14.930 4.825 -24.685 1.00 48.44 205 GLU A N 1
ATOM 1690 C CA . GLU A 1 205 ? 16.253 4.298 -25.047 1.00 48.44 205 GLU A CA 1
ATOM 1691 C C . GLU A 1 205 ? 16.206 2.770 -25.234 1.00 48.44 205 GLU A C 1
ATOM 1693 O O . GLU A 1 205 ? 16.786 2.245 -26.188 1.00 48.44 205 GLU A O 1
ATOM 1698 N N . ASN A 1 206 ? 15.389 2.065 -24.435 1.00 48.31 206 ASN A N 1
ATOM 1699 C CA . ASN A 1 206 ? 15.229 0.609 -24.512 1.00 48.31 206 ASN A CA 1
ATOM 1700 C C . ASN A 1 206 ? 14.524 0.136 -25.796 1.00 48.31 206 ASN A C 1
ATOM 1702 O O . ASN A 1 206 ? 14.740 -0.993 -26.250 1.00 48.31 206 ASN A O 1
ATOM 1706 N N . THR A 1 207 ? 13.678 0.969 -26.411 1.00 51.91 207 THR A N 1
ATOM 1707 C CA . THR A 1 207 ? 12.997 0.638 -27.675 1.00 51.91 207 THR A CA 1
ATOM 1708 C C . THR A 1 207 ? 13.964 0.735 -28.862 1.00 51.91 207 THR A C 1
ATOM 1710 O O . THR A 1 207 ? 13.899 -0.063 -29.804 1.00 51.91 207 THR A O 1
ATOM 1713 N N . LYS A 1 208 ? 14.932 1.656 -28.806 1.00 55.69 208 LYS A N 1
ATOM 1714 C CA . LYS A 1 208 ? 15.894 1.872 -29.894 1.00 55.69 208 LYS A CA 1
ATOM 1715 C C . LYS A 1 208 ? 17.041 0.844 -29.891 1.00 55.69 208 LYS A C 1
ATOM 1717 O O . LYS A 1 208 ? 17.463 0.394 -30.954 1.00 55.69 208 LYS A O 1
ATOM 1722 N N . GLU A 1 209 ? 17.451 0.356 -28.721 1.00 54.16 209 GLU A N 1
ATOM 1723 C CA . GLU A 1 209 ? 18.462 -0.710 -28.556 1.00 54.16 209 GLU A CA 1
ATOM 1724 C C . GLU A 1 209 ? 17.962 -2.087 -29.025 1.00 54.16 209 GLU A C 1
ATOM 1726 O O . GLU A 1 209 ? 18.675 -2.813 -29.723 1.00 54.16 209 GLU A O 1
ATOM 1731 N N . LYS A 1 210 ? 16.690 -2.416 -28.746 1.00 55.88 210 LYS A N 1
ATOM 1732 C CA . LYS A 1 210 ? 16.004 -3.580 -29.341 1.00 55.88 210 LYS A CA 1
ATOM 1733 C C . LYS A 1 210 ? 16.017 -3.516 -30.868 1.00 55.88 210 LYS A C 1
ATOM 1735 O O . LYS A 1 210 ? 16.111 -4.547 -31.530 1.00 55.88 210 LYS A O 1
ATOM 1740 N N . THR A 1 211 ? 15.971 -2.308 -31.426 1.00 57.53 211 THR A N 1
ATOM 1741 C CA . THR A 1 211 ? 15.965 -2.104 -32.874 1.00 57.53 211 THR A CA 1
ATOM 1742 C C . THR A 1 211 ? 17.344 -2.329 -33.503 1.00 57.53 211 THR A C 1
ATOM 1744 O O . THR A 1 211 ? 17.412 -2.949 -34.558 1.00 57.53 211 THR A O 1
ATOM 1747 N N . LEU A 1 212 ? 18.448 -1.953 -32.842 1.00 57.91 212 LEU A N 1
ATOM 1748 C CA . LEU A 1 212 ? 19.819 -2.299 -33.269 1.00 57.91 212 LEU A CA 1
ATOM 1749 C C . LEU A 1 212 ? 20.037 -3.822 -33.355 1.00 57.91 212 LEU A C 1
ATOM 1751 O O . LEU A 1 212 ? 20.683 -4.324 -34.281 1.00 57.91 212 LEU A O 1
ATOM 1755 N N . LEU A 1 213 ? 19.475 -4.563 -32.403 1.00 58.88 213 LEU A N 1
ATOM 1756 C CA . LEU A 1 213 ? 19.540 -6.021 -32.373 1.00 58.88 213 LEU A CA 1
ATOM 1757 C C . LEU A 1 213 ? 18.738 -6.638 -33.525 1.00 58.88 213 LEU A C 1
ATOM 1759 O O . LEU A 1 213 ? 19.259 -7.489 -34.243 1.00 58.88 213 LEU A O 1
ATOM 1763 N N . ILE A 1 214 ? 17.518 -6.145 -33.763 1.00 59.72 214 ILE A N 1
ATOM 1764 C CA . ILE A 1 214 ? 16.684 -6.531 -34.912 1.00 59.72 214 ILE A CA 1
ATOM 1765 C C . ILE A 1 214 ? 17.410 -6.235 -36.234 1.00 59.72 214 ILE A C 1
ATOM 1767 O O . ILE A 1 214 ? 17.480 -7.099 -37.100 1.00 59.72 214 ILE A O 1
ATOM 1771 N N . ILE A 1 215 ? 18.014 -5.053 -36.371 1.00 61.22 215 ILE A N 1
ATOM 1772 C CA . ILE A 1 215 ? 18.820 -4.628 -37.529 1.00 61.22 215 ILE A CA 1
ATOM 1773 C C . ILE A 1 215 ? 19.963 -5.618 -37.797 1.00 61.22 215 ILE A C 1
ATOM 1775 O O . ILE A 1 215 ? 20.139 -6.075 -38.926 1.00 61.22 215 ILE A O 1
ATOM 1779 N N . SER A 1 216 ? 20.725 -5.978 -36.764 1.00 58.78 216 SER A N 1
ATOM 1780 C CA . SER A 1 216 ? 21.882 -6.878 -36.889 1.00 58.78 216 SER A CA 1
ATOM 1781 C C . SER A 1 216 ? 21.459 -8.311 -37.241 1.00 58.78 216 SER A C 1
ATOM 1783 O O . SER A 1 216 ? 22.108 -8.998 -38.032 1.00 58.78 216 SER A O 1
ATOM 1785 N N . LEU A 1 217 ? 20.320 -8.746 -36.709 1.00 60.28 217 LEU A N 1
ATOM 1786 C CA . LEU A 1 217 ? 19.708 -10.043 -36.976 1.00 60.28 217 LEU A CA 1
ATOM 1787 C C . LEU A 1 217 ? 19.160 -10.128 -38.410 1.00 60.28 217 LEU A C 1
ATOM 1789 O O . LEU A 1 217 ? 19.424 -11.106 -39.106 1.00 60.28 217 LEU A O 1
ATOM 1793 N N . VAL A 1 218 ? 18.512 -9.068 -38.903 1.00 60.47 218 VAL A N 1
ATOM 1794 C CA . VAL A 1 218 ? 18.046 -8.962 -40.297 1.00 60.47 218 VAL A CA 1
ATOM 1795 C C . VAL A 1 218 ? 19.219 -8.963 -41.284 1.00 60.47 218 VAL A C 1
ATOM 1797 O O . VAL A 1 218 ? 19.167 -9.713 -42.260 1.00 60.47 218 VAL A O 1
ATOM 1800 N N . LYS A 1 219 ? 20.305 -8.219 -41.016 1.00 62.12 219 LYS A N 1
ATOM 1801 C CA . LYS A 1 219 ? 21.544 -8.246 -41.829 1.00 62.12 219 LYS A CA 1
ATOM 1802 C C . LYS A 1 219 ? 22.087 -9.656 -41.998 1.00 62.12 219 LYS A C 1
ATOM 1804 O O . LYS A 1 219 ? 22.417 -10.088 -43.098 1.00 62.12 219 LYS A O 1
ATOM 1809 N N . THR A 1 220 ? 22.152 -10.375 -40.887 1.00 58.59 220 THR A N 1
ATOM 1810 C CA . THR A 1 220 ? 22.791 -11.688 -40.831 1.00 58.59 220 THR A CA 1
ATOM 1811 C C . THR A 1 220 ? 21.951 -12.765 -41.506 1.00 58.59 220 THR A C 1
ATOM 1813 O O . THR A 1 220 ? 22.501 -13.648 -42.155 1.00 58.59 220 THR A O 1
ATOM 1816 N N . LEU A 1 221 ? 20.625 -12.699 -41.378 1.00 59.00 221 LEU A N 1
ATOM 1817 C CA . LEU A 1 221 ? 19.736 -13.717 -41.938 1.00 59.00 221 LEU A CA 1
ATOM 1818 C C . LEU A 1 221 ? 19.398 -13.487 -43.412 1.00 59.00 221 LEU A C 1
ATOM 1820 O O . LEU A 1 221 ? 19.125 -14.452 -44.119 1.00 59.00 221 LEU A O 1
ATOM 1824 N N . THR A 1 222 ? 19.383 -12.235 -43.878 1.00 58.84 222 THR A N 1
ATOM 1825 C CA . THR A 1 222 ? 18.925 -11.921 -45.242 1.00 58.84 222 THR A CA 1
ATOM 1826 C C . THR A 1 222 ? 20.063 -11.756 -46.251 1.00 58.84 222 THR A C 1
ATOM 1828 O O . THR A 1 222 ? 19.814 -11.889 -47.445 1.00 58.84 222 THR A O 1
ATOM 1831 N N . ASN A 1 223 ? 21.308 -11.522 -45.806 1.00 61.25 223 ASN A N 1
ATOM 1832 C CA . ASN A 1 223 ? 22.477 -11.295 -46.672 1.00 61.25 223 ASN A CA 1
ATOM 1833 C C . ASN A 1 223 ? 22.273 -10.148 -47.699 1.00 61.25 223 ASN A C 1
ATOM 1835 O O . ASN A 1 223 ? 22.933 -10.110 -48.736 1.00 61.25 223 ASN A O 1
ATOM 1839 N N . ILE A 1 224 ? 21.332 -9.228 -47.428 1.00 58.81 224 ILE A N 1
ATOM 1840 C CA . ILE A 1 224 ? 20.984 -8.097 -48.301 1.00 58.81 224 ILE A CA 1
ATOM 1841 C C . ILE A 1 224 ? 21.927 -6.916 -47.999 1.00 58.81 224 ILE A C 1
ATOM 1843 O O . ILE A 1 224 ? 22.031 -6.519 -46.835 1.00 58.81 224 ILE A O 1
ATOM 1847 N N . PRO A 1 225 ? 22.591 -6.329 -49.016 1.00 58.12 225 PRO A N 1
ATOM 1848 C CA . PRO A 1 225 ? 23.598 -5.284 -48.817 1.00 58.12 225 PRO A CA 1
ATOM 1849 C C . PRO A 1 225 ? 23.024 -3.904 -48.453 1.00 58.12 225 PRO A C 1
ATOM 1851 O O . PRO A 1 225 ? 23.711 -3.131 -47.789 1.00 58.12 225 PRO A O 1
ATOM 1854 N N . GLU A 1 226 ? 21.779 -3.589 -48.828 1.00 60.19 226 GLU A N 1
ATOM 1855 C CA . GLU A 1 226 ? 21.144 -2.293 -48.544 1.00 60.19 226 GLU A CA 1
ATOM 1856 C C . GLU A 1 226 ? 19.716 -2.468 -48.013 1.00 60.19 226 GLU A C 1
ATOM 1858 O O . GLU A 1 226 ? 18.856 -3.056 -48.667 1.00 60.19 226 GLU A O 1
ATOM 1863 N N . TYR A 1 227 ? 19.440 -1.929 -46.825 1.00 60.34 227 TYR A N 1
ATOM 1864 C CA . TYR A 1 227 ? 18.089 -1.774 -46.286 1.00 60.34 227 TYR A CA 1
ATOM 1865 C C . TYR A 1 227 ? 18.034 -0.512 -45.426 1.00 60.34 227 TYR A C 1
ATOM 1867 O O . TYR A 1 227 ? 19.041 -0.072 -44.879 1.00 60.34 227 TYR A O 1
ATOM 1875 N N . THR A 1 228 ? 16.846 0.073 -45.297 1.00 61.47 228 THR A N 1
ATOM 1876 C CA . THR A 1 228 ? 16.621 1.254 -44.460 1.00 61.47 228 THR A CA 1
ATOM 1877 C C . THR A 1 228 ? 15.638 0.904 -43.350 1.00 61.47 228 THR A C 1
ATOM 1879 O O . THR A 1 228 ? 14.554 0.381 -43.610 1.00 61.47 228 THR A O 1
ATOM 1882 N N . VAL A 1 229 ? 16.020 1.160 -42.094 1.00 65.25 229 VAL A N 1
ATOM 1883 C CA . VAL A 1 229 ? 15.117 1.006 -40.944 1.00 65.25 229 VAL A CA 1
ATOM 1884 C C . VAL A 1 229 ? 14.778 2.373 -40.400 1.00 65.25 229 VAL A C 1
ATOM 1886 O O . VAL A 1 229 ? 15.634 3.132 -39.945 1.00 65.25 229 VAL A O 1
ATOM 1889 N N . ASN A 1 230 ? 13.486 2.647 -40.445 1.00 68.06 230 ASN A N 1
ATOM 1890 C CA . ASN A 1 230 ? 12.902 3.918 -40.102 1.00 68.06 230 ASN A CA 1
ATOM 1891 C C . ASN A 1 230 ? 11.957 3.716 -38.920 1.00 68.06 230 ASN A C 1
ATOM 1893 O O . ASN A 1 230 ? 11.088 2.846 -38.959 1.00 68.06 230 ASN A O 1
ATOM 1897 N N . THR A 1 231 ? 12.101 4.534 -37.882 1.00 66.81 231 THR A N 1
ATOM 1898 C CA . THR A 1 231 ? 11.144 4.580 -36.771 1.00 66.81 231 THR A CA 1
ATOM 1899 C C . THR A 1 231 ? 10.267 5.811 -36.881 1.00 66.81 231 THR A C 1
ATOM 1901 O O . THR A 1 231 ? 10.748 6.904 -37.180 1.00 66.81 231 THR A O 1
ATOM 1904 N N . LYS A 1 232 ? 8.980 5.634 -36.593 1.00 68.06 232 LYS A N 1
ATOM 1905 C CA . LYS A 1 232 ? 8.016 6.716 -36.424 1.00 68.06 232 LYS A CA 1
ATOM 1906 C C . LYS A 1 232 ? 7.232 6.450 -35.142 1.00 68.06 232 LYS A C 1
ATOM 1908 O O . LYS A 1 232 ? 6.793 5.322 -34.919 1.00 68.06 232 LYS A O 1
ATOM 1913 N N . ILE A 1 233 ? 7.071 7.469 -34.305 1.00 67.88 233 ILE A N 1
ATOM 1914 C CA . ILE A 1 233 ? 6.211 7.372 -33.126 1.00 67.88 233 ILE A CA 1
ATOM 1915 C C . ILE A 1 233 ? 4.765 7.367 -33.624 1.00 67.88 233 ILE A C 1
ATOM 1917 O O . ILE A 1 233 ? 4.400 8.156 -34.497 1.00 67.88 233 ILE A O 1
ATOM 1921 N N . MET A 1 234 ? 3.945 6.454 -33.108 1.00 65.88 234 MET A N 1
ATOM 1922 C CA . MET A 1 234 ? 2.527 6.450 -33.456 1.00 65.88 234 MET A CA 1
ATOM 1923 C C . MET A 1 234 ? 1.857 7.731 -32.970 1.00 65.88 234 MET A C 1
ATOM 1925 O O . MET A 1 234 ? 2.131 8.219 -31.870 1.00 65.88 234 MET A O 1
ATOM 1929 N N . ASP A 1 235 ? 0.956 8.249 -33.799 1.00 78.62 235 ASP A N 1
ATOM 1930 C CA . ASP A 1 235 ? 0.175 9.422 -33.449 1.00 78.62 235 ASP A CA 1
ATOM 1931 C C . ASP A 1 235 ? -0.650 9.122 -32.190 1.00 78.62 235 ASP A C 1
ATOM 1933 O O . ASP A 1 235 ? -1.311 8.086 -32.086 1.00 78.62 235 ASP A O 1
ATOM 1937 N N . ARG A 1 236 ? -0.593 10.030 -31.215 1.00 74.19 236 ARG A N 1
ATOM 1938 C CA . ARG A 1 236 ? -1.313 9.904 -29.943 1.00 74.19 236 ARG A CA 1
ATOM 1939 C C . ARG A 1 236 ? -1.980 11.216 -29.562 1.00 74.19 236 ARG A C 1
ATOM 1941 O O . ARG A 1 236 ? -1.402 12.290 -29.732 1.00 74.19 236 ARG A O 1
ATOM 1948 N N . GLY A 1 237 ? -3.185 11.121 -29.004 1.00 76.19 237 GLY A N 1
ATOM 1949 C CA . GLY A 1 237 ? -3.883 12.264 -28.418 1.00 76.19 237 GLY A CA 1
ATOM 1950 C C . GLY A 1 237 ? -3.156 12.815 -27.188 1.00 76.19 237 GLY A C 1
ATOM 1951 O O . GLY A 1 237 ? -2.344 12.125 -26.569 1.00 76.19 237 GLY A O 1
ATOM 1952 N N . SER A 1 238 ? -3.446 14.067 -26.827 1.00 78.75 238 SER A N 1
ATOM 1953 C CA . SER A 1 238 ? -2.993 14.619 -25.550 1.00 78.75 238 SER A CA 1
ATOM 1954 C C . SER A 1 238 ? -3.768 13.976 -24.403 1.00 78.75 238 SER A C 1
ATOM 1956 O O . SER A 1 238 ? -4.970 13.731 -24.506 1.00 78.75 238 SER A O 1
ATOM 1958 N N . TYR A 1 239 ? -3.084 13.716 -23.295 1.00 70.44 239 TYR A N 1
ATOM 1959 C CA . TYR A 1 239 ? -3.725 13.283 -22.060 1.00 70.44 239 TYR A CA 1
ATOM 1960 C C . TYR A 1 239 ? -3.107 14.033 -20.881 1.00 70.44 239 TYR A C 1
ATOM 1962 O O . TYR A 1 239 ? -1.934 14.418 -20.884 1.00 70.44 239 TYR A O 1
ATOM 1970 N N . GLU A 1 240 ? -3.944 14.300 -19.887 1.00 70.56 240 GLU A N 1
ATOM 1971 C CA . GLU A 1 240 ? -3.550 14.921 -18.631 1.00 70.56 240 GLU A CA 1
ATOM 1972 C C . GLU A 1 240 ? -3.601 13.834 -17.566 1.00 70.56 240 GLU A C 1
ATOM 1974 O O . GLU A 1 240 ? -4.656 13.240 -17.337 1.00 70.56 240 GLU A O 1
ATOM 1979 N N . TYR A 1 241 ? -2.462 13.562 -16.934 1.00 65.88 241 TYR A N 1
ATOM 1980 C CA . TYR A 1 241 ? -2.424 12.693 -15.770 1.00 65.88 241 TYR A CA 1
ATOM 1981 C C . TYR A 1 241 ? -2.028 13.501 -14.543 1.00 65.88 241 TYR A C 1
ATOM 1983 O O . TYR A 1 241 ? -1.163 14.383 -14.583 1.00 65.88 241 TYR A O 1
ATOM 1991 N N . ASN A 1 242 ? -2.713 13.210 -13.444 1.00 59.84 242 ASN A N 1
ATOM 1992 C CA . ASN A 1 242 ? -2.421 13.818 -12.166 1.00 59.84 242 ASN A CA 1
ATOM 1993 C C . ASN A 1 242 ? -1.470 12.893 -11.411 1.00 59.84 242 ASN A C 1
ATOM 1995 O O . ASN A 1 242 ? -1.920 11.929 -10.790 1.00 59.84 242 ASN A O 1
ATOM 1999 N N . ASN A 1 243 ? -0.172 13.183 -11.487 1.00 56.47 243 ASN A N 1
ATOM 2000 C CA . ASN A 1 243 ? 0.802 12.491 -10.662 1.00 56.47 243 ASN A CA 1
ATOM 2001 C C . ASN A 1 243 ? 0.616 12.984 -9.217 1.00 56.47 243 ASN A C 1
ATOM 2003 O O . ASN A 1 243 ? 0.999 14.097 -8.852 1.00 56.47 243 ASN A O 1
ATOM 2007 N N . ASN A 1 244 ? -0.037 12.139 -8.423 1.00 53.75 244 ASN A N 1
ATOM 2008 C CA . ASN A 1 244 ? -0.231 12.323 -6.994 1.00 53.75 244 ASN A CA 1
ATOM 2009 C C . ASN A 1 244 ? 0.709 11.387 -6.221 1.00 53.75 244 ASN A C 1
ATOM 2011 O O . ASN A 1 244 ? 0.254 10.752 -5.263 1.00 53.75 244 ASN A O 1
ATOM 2015 N N . ASN A 1 245 ? 1.987 11.280 -6.610 1.00 51.66 245 ASN A N 1
ATOM 2016 C CA . ASN A 1 245 ? 2.981 10.457 -5.909 1.00 51.66 245 ASN A CA 1
ATOM 2017 C C . ASN A 1 245 ? 3.364 11.167 -4.610 1.00 51.66 245 ASN A C 1
ATOM 2019 O O . ASN A 1 245 ? 4.395 11.809 -4.425 1.00 51.66 245 ASN A O 1
ATOM 2023 N N . LYS A 1 246 ? 2.414 11.108 -3.686 1.00 58.06 246 LYS A N 1
ATOM 2024 C CA . LYS A 1 246 ? 2.512 11.599 -2.330 1.00 58.06 246 LYS A CA 1
ATOM 2025 C C . LYS A 1 246 ? 3.382 10.570 -1.625 1.00 58.06 246 LYS A C 1
ATOM 2027 O O . LYS A 1 246 ? 2.889 9.493 -1.313 1.00 58.06 246 LYS A O 1
ATOM 2032 N N . ALA A 1 247 ? 4.648 10.885 -1.347 1.00 51.31 247 ALA A N 1
ATOM 2033 C CA . ALA A 1 247 ? 5.558 10.008 -0.591 1.00 51.31 247 ALA A CA 1
ATOM 2034 C C . ALA A 1 247 ? 4.921 9.460 0.709 1.00 51.31 247 ALA A C 1
ATOM 2036 O O . ALA A 1 247 ? 5.196 8.351 1.159 1.00 51.31 247 ALA A O 1
ATOM 2037 N N . LEU A 1 248 ? 3.980 10.215 1.282 1.00 58.62 248 LEU A N 1
ATOM 2038 C CA . LEU A 1 248 ? 3.212 9.838 2.464 1.00 58.62 248 LEU A CA 1
ATOM 2039 C C . LEU A 1 248 ? 2.111 8.780 2.221 1.00 58.62 248 LEU A C 1
ATOM 2041 O O . LEU A 1 248 ? 1.676 8.123 3.167 1.00 58.62 248 LEU A O 1
ATOM 2045 N N . SER A 1 249 ? 1.676 8.574 0.973 1.00 60.03 249 SER A N 1
ATOM 2046 C CA . SER A 1 249 ? 0.757 7.495 0.576 1.00 60.03 249 SER A CA 1
ATOM 2047 C C . SER A 1 249 ? 1.369 6.125 0.875 1.00 60.03 249 SER A C 1
ATOM 2049 O O . SER A 1 249 ? 0.699 5.258 1.433 1.00 60.03 249 SER A O 1
ATOM 2051 N N . VAL A 1 250 ? 2.677 5.965 0.638 1.00 66.12 250 VAL A N 1
ATOM 2052 C CA . VAL A 1 250 ? 3.411 4.721 0.933 1.00 66.12 250 VAL A CA 1
ATOM 2053 C C . VAL A 1 250 ? 3.425 4.419 2.438 1.00 66.12 250 VAL A C 1
ATOM 2055 O O . VAL A 1 250 ? 3.341 3.263 2.842 1.00 66.12 250 VAL A O 1
ATOM 2058 N N . MET A 1 251 ? 3.452 5.452 3.289 1.00 70.62 251 MET A N 1
ATOM 2059 C CA . MET A 1 251 ? 3.447 5.301 4.753 1.00 70.62 251 MET A CA 1
ATOM 2060 C C . MET A 1 251 ? 2.040 5.183 5.358 1.00 70.62 251 MET A C 1
ATOM 2062 O O . MET A 1 251 ? 1.894 4.836 6.530 1.00 70.62 251 MET A O 1
ATOM 2066 N N . THR A 1 252 ? 0.984 5.437 4.582 1.00 76.00 252 THR A N 1
ATOM 2067 C CA . THR A 1 252 ? -0.408 5.436 5.066 1.00 76.00 252 THR A CA 1
ATOM 2068 C C . THR A 1 252 ? -0.840 4.098 5.699 1.00 76.00 252 THR A C 1
ATOM 2070 O O . THR A 1 252 ? -1.450 4.137 6.774 1.00 76.00 252 THR A O 1
ATOM 2073 N N . PRO A 1 253 ? -0.498 2.913 5.143 1.00 81.31 253 PRO A N 1
ATOM 2074 C CA . PRO A 1 253 ? -0.825 1.630 5.771 1.00 81.31 253 PRO A CA 1
ATOM 2075 C C . PRO A 1 253 ? -0.174 1.446 7.147 1.00 81.31 253 PRO A C 1
ATOM 2077 O O . PRO A 1 253 ? -0.798 0.897 8.052 1.00 81.31 253 PRO A O 1
ATOM 2080 N N . LEU A 1 254 ? 1.055 1.945 7.330 1.00 82.94 254 LEU A N 1
ATOM 2081 C CA . LEU A 1 254 ? 1.761 1.876 8.610 1.00 82.94 254 LEU A CA 1
ATOM 2082 C C . LEU A 1 254 ? 1.031 2.697 9.678 1.00 82.94 254 LEU A C 1
ATOM 2084 O O . LEU A 1 254 ? 0.790 2.203 10.776 1.00 82.94 254 LEU A O 1
ATOM 2088 N N . PHE A 1 255 ? 0.602 3.917 9.351 1.00 81.69 255 PHE A N 1
ATOM 2089 C CA . PHE A 1 255 ? -0.147 4.767 10.283 1.00 81.69 255 PHE A CA 1
ATOM 2090 C C . PHE A 1 255 ? -1.555 4.240 10.598 1.00 81.69 255 PHE A C 1
ATOM 2092 O O . PHE A 1 255 ? -2.036 4.430 11.716 1.00 81.69 255 PHE A O 1
ATOM 2099 N N . MET A 1 256 ? -2.202 3.528 9.667 1.00 82.69 256 MET A N 1
ATOM 2100 C CA . MET A 1 256 ? -3.481 2.857 9.938 1.00 82.69 256 MET A CA 1
ATOM 2101 C C . MET A 1 256 ? -3.382 1.813 11.061 1.00 82.69 256 MET A C 1
ATOM 2103 O O . MET A 1 256 ? -4.351 1.639 11.797 1.00 82.69 256 MET A O 1
ATOM 2107 N N . LEU A 1 257 ? -2.231 1.154 11.244 1.00 85.25 257 LEU A N 1
ATOM 2108 C CA . LEU A 1 257 ? -2.050 0.168 12.321 1.00 85.25 257 LEU A CA 1
ATOM 2109 C C . LEU A 1 257 ? -2.149 0.797 13.719 1.00 85.25 257 LEU A C 1
ATOM 2111 O O . LEU A 1 257 ? -2.581 0.153 14.673 1.00 85.25 257 LEU A O 1
ATOM 2115 N N . PHE A 1 258 ? -1.772 2.068 13.846 1.00 84.38 258 PHE A N 1
ATOM 2116 C CA . PHE A 1 258 ? -1.763 2.777 15.127 1.00 84.38 258 PHE A CA 1
ATOM 2117 C C . PHE A 1 258 ? -3.101 3.433 15.468 1.00 84.38 258 PHE A C 1
ATOM 2119 O O . PHE A 1 258 ? -3.306 3.914 16.582 1.00 84.38 258 PHE A O 1
ATOM 2126 N N . TYR A 1 259 ? -4.040 3.410 14.530 1.00 85.12 259 TYR A N 1
ATOM 2127 C CA . TYR A 1 259 ? -5.311 4.104 14.615 1.00 85.12 259 TYR A CA 1
ATOM 2128 C C . TYR A 1 259 ? -6.117 3.750 15.876 1.00 85.12 259 TYR A C 1
ATOM 2130 O O . TYR A 1 259 ? -6.547 4.631 16.617 1.00 85.12 259 TYR A O 1
ATOM 2138 N N . PHE A 1 260 ? -6.312 2.455 16.151 1.00 87.94 260 PHE A N 1
ATOM 2139 C CA . PHE A 1 260 ? -7.150 1.989 17.265 1.00 87.94 260 PHE A CA 1
ATOM 2140 C C . PHE A 1 260 ? -6.366 1.733 18.559 1.00 87.94 260 PHE A C 1
ATOM 2142 O O . PHE A 1 260 ? -6.955 1.275 19.538 1.00 87.94 260 PHE A O 1
ATOM 2149 N N . VAL A 1 261 ? -5.070 2.054 18.611 1.00 87.56 261 VAL A N 1
ATOM 2150 C CA . VAL A 1 261 ? -4.238 1.827 19.806 1.00 87.56 261 VAL A CA 1
ATOM 2151 C C . VAL A 1 261 ? -4.808 2.522 21.053 1.00 87.56 261 VAL A C 1
ATOM 2153 O O . VAL A 1 261 ? -4.993 1.838 22.060 1.00 87.56 261 VAL A O 1
ATOM 2156 N N . PRO A 1 262 ? -5.209 3.811 21.024 1.00 84.62 262 PRO A N 1
ATOM 2157 C CA . PRO A 1 262 ? -5.793 4.460 22.203 1.00 84.62 262 PRO A CA 1
ATOM 2158 C C . PRO A 1 262 ? -7.073 3.768 22.694 1.00 84.62 262 PRO A C 1
ATOM 2160 O O . PRO A 1 262 ? -7.293 3.616 23.898 1.00 84.62 262 PRO A O 1
ATOM 2163 N N . CYS A 1 263 ? -7.898 3.299 21.753 1.00 87.12 263 CYS A N 1
ATOM 2164 C CA . CYS A 1 263 ? -9.125 2.561 22.039 1.00 87.12 263 CYS A CA 1
ATOM 2165 C C . CYS A 1 263 ? -8.819 1.222 22.730 1.00 87.12 263 CYS A C 1
ATOM 2167 O O . CYS A 1 263 ? -9.428 0.899 23.753 1.00 87.12 263 CYS A O 1
ATOM 2169 N N . VAL A 1 264 ? -7.840 0.474 22.210 1.00 88.00 264 VAL A N 1
ATOM 2170 C CA . VAL A 1 264 ? -7.372 -0.804 22.768 1.00 88.00 264 VAL A CA 1
ATOM 2171 C C . VAL A 1 264 ? -6.866 -0.624 24.196 1.00 88.00 264 VAL A C 1
ATOM 2173 O O . VAL A 1 264 ? -7.283 -1.360 25.093 1.00 88.00 264 VAL A O 1
ATOM 2176 N N . SER A 1 265 ? -6.021 0.379 24.422 1.00 85.19 265 SER A N 1
ATOM 2177 C CA . SER A 1 265 ? -5.372 0.657 25.709 1.00 85.19 265 SER A CA 1
ATOM 2178 C C . SER A 1 265 ? -6.360 1.112 26.776 1.00 85.19 265 SER A C 1
ATOM 2180 O O . SER A 1 265 ? -6.301 0.660 27.920 1.00 85.19 265 SER A O 1
ATOM 2182 N N . SER A 1 266 ? -7.317 1.957 26.396 1.00 85.50 266 SER A N 1
ATOM 2183 C CA . SER A 1 266 ? -8.393 2.403 27.281 1.00 85.50 266 SER A CA 1
ATOM 2184 C C . SER A 1 266 ? -9.299 1.242 27.704 1.00 85.50 266 SER A C 1
ATOM 2186 O O . SER A 1 266 ? -9.552 1.057 28.898 1.00 85.50 266 SER A O 1
ATOM 2188 N N . LEU A 1 267 ? -9.734 0.409 26.747 1.00 88.88 267 LEU A N 1
ATOM 2189 C CA . LEU A 1 267 ? -10.564 -0.767 27.037 1.00 88.88 267 LEU A CA 1
ATOM 2190 C C . LEU A 1 267 ? -9.833 -1.735 27.969 1.00 88.88 267 LEU A C 1
ATOM 2192 O O . LEU A 1 267 ? -10.397 -2.188 28.966 1.00 88.88 267 LEU A O 1
ATOM 2196 N N . LEU A 1 268 ? -8.561 -2.010 27.680 1.00 87.94 268 LEU A N 1
ATOM 2197 C CA . LEU A 1 268 ? -7.716 -2.851 28.522 1.00 87.94 268 LEU A CA 1
ATOM 2198 C C . LEU A 1 268 ? -7.616 -2.325 29.947 1.00 87.94 268 LEU A C 1
ATOM 2200 O O . LEU A 1 268 ? -7.788 -3.093 30.892 1.00 87.94 268 LEU A O 1
ATOM 2204 N N . ASN A 1 269 ? -7.373 -1.026 30.109 1.00 85.19 269 ASN A N 1
ATOM 2205 C CA . ASN A 1 269 ? -7.251 -0.422 31.424 1.00 85.19 269 ASN A CA 1
ATOM 2206 C C . ASN A 1 269 ? -8.550 -0.568 32.228 1.00 85.19 269 ASN A C 1
ATOM 2208 O O . ASN A 1 269 ? -8.512 -1.017 33.370 1.00 85.19 269 ASN A O 1
ATOM 2212 N N . HIS A 1 270 ? -9.710 -0.289 31.625 1.00 85.94 270 HIS A N 1
ATOM 2213 C CA . HIS A 1 270 ? -11.000 -0.477 32.294 1.00 85.94 270 HIS A CA 1
ATOM 2214 C C . HIS A 1 270 ? -11.248 -1.936 32.701 1.00 85.94 270 HIS A C 1
ATOM 2216 O O . HIS A 1 270 ? -11.637 -2.194 33.840 1.00 85.94 270 HIS A O 1
ATOM 2222 N N . LEU A 1 271 ? -10.970 -2.898 31.814 1.00 87.81 271 LEU A N 1
ATOM 2223 C CA . LEU A 1 271 ? -11.139 -4.321 32.121 1.00 87.81 271 LEU A CA 1
ATOM 2224 C C . LEU A 1 271 ? -10.208 -4.784 33.249 1.00 87.81 271 LEU A C 1
ATOM 2226 O O . LEU A 1 271 ? -10.628 -5.546 34.122 1.00 87.81 271 LEU A O 1
ATOM 2230 N N . VAL A 1 272 ? -8.955 -4.322 33.257 1.00 86.62 272 VAL A N 1
ATOM 2231 C CA . VAL A 1 272 ? -7.978 -4.701 34.285 1.00 86.62 272 VAL A CA 1
ATOM 2232 C C . VAL A 1 272 ? -8.269 -4.009 35.617 1.00 86.62 272 VAL A C 1
ATOM 2234 O O . VAL A 1 272 ? -8.189 -4.672 36.647 1.00 86.62 272 VAL A O 1
ATOM 2237 N N . ILE A 1 273 ? -8.686 -2.738 35.627 1.00 84.31 273 ILE A N 1
ATOM 2238 C CA . ILE A 1 273 ? -9.120 -2.039 36.850 1.00 84.31 273 ILE A CA 1
ATOM 2239 C C . ILE A 1 273 ? -10.318 -2.756 37.480 1.00 84.31 273 ILE A C 1
ATOM 2241 O O . ILE A 1 273 ? -10.345 -2.976 38.691 1.00 84.31 273 ILE A O 1
ATOM 2245 N N . GLU A 1 274 ? -11.304 -3.168 36.682 1.00 84.31 274 GLU A N 1
ATOM 2246 C CA . GLU A 1 274 ? -12.485 -3.879 37.193 1.00 84.31 274 GLU A CA 1
ATOM 2247 C C . GLU A 1 274 ? -12.170 -5.298 37.679 1.00 84.31 274 GLU A C 1
ATOM 2249 O O . GLU A 1 274 ? -12.833 -5.806 38.588 1.00 84.31 274 GLU A O 1
ATOM 2254 N N . LYS A 1 275 ? -11.140 -5.926 37.104 1.00 84.06 275 LYS A N 1
ATOM 2255 C CA . LYS A 1 275 ? -10.587 -7.200 37.576 1.00 84.06 275 LYS A CA 1
ATOM 2256 C C . LYS A 1 275 ? -9.827 -7.028 38.895 1.00 84.06 275 LYS A C 1
ATOM 2258 O O . LYS A 1 275 ? -10.041 -7.811 39.812 1.00 84.06 275 LYS A O 1
ATOM 2263 N N . GLU A 1 276 ? -8.983 -6.003 39.008 1.00 82.19 276 GLU A N 1
ATOM 2264 C CA . GLU A 1 276 ? -8.169 -5.705 40.197 1.00 82.19 276 GLU A CA 1
ATOM 2265 C C . GLU A 1 276 ? -9.039 -5.327 41.404 1.00 82.19 276 GLU A C 1
ATOM 2267 O O . GLU A 1 276 ? -8.847 -5.839 42.504 1.00 82.19 276 GLU A O 1
ATOM 2272 N N . SER A 1 277 ? -10.067 -4.508 41.178 1.00 81.06 277 SER A N 1
ATOM 2273 C CA . SER A 1 277 ? -11.046 -4.095 42.196 1.00 81.06 277 SER A CA 1
ATOM 2274 C C . SER A 1 277 ? -12.105 -5.157 42.523 1.00 81.06 277 SER A C 1
ATOM 2276 O O . SER A 1 277 ? -12.973 -4.915 43.360 1.00 81.06 277 SER A O 1
ATOM 2278 N N . ARG A 1 278 ? -12.069 -6.322 41.856 1.00 82.69 278 ARG A N 1
ATOM 2279 C CA . ARG A 1 278 ? -13.042 -7.424 41.994 1.00 82.69 278 ARG A CA 1
ATOM 2280 C C . ARG A 1 278 ? -14.507 -7.006 41.795 1.00 82.69 278 ARG A C 1
ATOM 2282 O O . ARG A 1 278 ? -15.418 -7.739 42.174 1.00 82.69 278 ARG A O 1
ATOM 2289 N N . ILE A 1 279 ? -14.766 -5.883 41.116 1.00 81.31 279 ILE A N 1
ATOM 2290 C CA . ILE A 1 279 ? -16.125 -5.372 40.851 1.00 81.31 279 ILE A CA 1
ATOM 2291 C C . ILE A 1 279 ? -16.973 -6.421 40.123 1.00 81.31 279 ILE A C 1
ATOM 2293 O O . ILE A 1 279 ? -18.164 -6.573 40.396 1.00 81.31 279 ILE A O 1
ATOM 2297 N N . LYS A 1 280 ? -16.357 -7.183 39.214 1.00 80.19 280 LYS A N 1
ATOM 2298 C CA . LYS A 1 280 ? -17.028 -8.277 38.506 1.00 80.19 280 LYS A CA 1
ATOM 2299 C C . LYS A 1 280 ? -17.558 -9.353 39.461 1.00 80.19 280 LYS A C 1
ATOM 2301 O O . LYS A 1 280 ? -18.656 -9.852 39.240 1.00 80.19 280 LYS A O 1
ATOM 2306 N N . GLU A 1 281 ? -16.802 -9.713 40.494 1.00 84.25 281 GLU A N 1
ATOM 2307 C CA . GLU A 1 281 ? -17.206 -10.721 41.483 1.00 84.25 281 GLU A CA 1
ATOM 2308 C C . GLU A 1 281 ? -18.346 -10.186 42.351 1.00 84.25 281 GLU A C 1
ATOM 2310 O O . GLU A 1 281 ? -19.366 -10.860 42.495 1.00 84.25 281 GLU A O 1
ATOM 2315 N N . SER A 1 282 ? -18.243 -8.931 42.800 1.00 87.00 282 SER A N 1
ATOM 2316 C CA . SER A 1 282 ? -19.305 -8.247 43.547 1.00 87.00 282 SER A CA 1
ATOM 2317 C C . SER A 1 282 ? -20.625 -8.195 42.770 1.00 87.00 282 SER A C 1
ATOM 2319 O O . SER A 1 282 ? -21.686 -8.467 43.325 1.00 87.00 282 SER A O 1
ATOM 2321 N N . LEU A 1 283 ? -20.584 -7.913 41.463 1.00 84.88 283 LEU A N 1
ATOM 2322 C CA . LEU A 1 283 ? -21.787 -7.885 40.619 1.00 84.88 283 LEU A CA 1
ATOM 2323 C C . LEU A 1 283 ? -22.402 -9.272 40.420 1.00 84.88 283 LEU A C 1
ATOM 2325 O O . LEU A 1 283 ? -23.623 -9.397 40.353 1.00 84.88 283 LEU A O 1
ATOM 2329 N N . VAL A 1 284 ? -21.580 -10.318 40.342 1.00 85.50 284 VAL A N 1
ATOM 2330 C CA . VAL A 1 284 ? -22.075 -11.696 40.236 1.00 85.50 284 VAL A CA 1
ATOM 2331 C C . VAL A 1 284 ? -22.775 -12.124 41.527 1.00 85.50 284 VAL A C 1
ATOM 2333 O O . VAL A 1 284 ? -23.826 -12.753 41.443 1.00 85.50 284 VAL A O 1
ATOM 2336 N N . ILE A 1 285 ? -22.261 -11.725 42.697 1.00 87.06 285 ILE A N 1
ATOM 2337 C CA . ILE A 1 285 ? -22.902 -11.977 44.003 1.00 87.06 285 ILE A CA 1
ATOM 2338 C C . ILE A 1 285 ? -24.279 -11.296 44.086 1.00 87.06 285 ILE A C 1
ATOM 2340 O O . ILE A 1 285 ? -25.225 -11.885 44.595 1.00 87.06 285 ILE A O 1
ATOM 2344 N N . ILE A 1 286 ? -24.424 -10.100 43.504 1.00 86.44 286 ILE A N 1
ATOM 2345 C CA . ILE A 1 286 ? -25.700 -9.359 43.418 1.00 86.44 286 ILE A CA 1
ATOM 2346 C C . ILE A 1 286 ? -26.707 -10.030 42.445 1.00 86.44 286 ILE A C 1
ATOM 2348 O O . ILE A 1 286 ? -27.857 -9.611 42.336 1.00 86.44 286 ILE A O 1
ATOM 2352 N N . GLY A 1 287 ? -26.315 -11.102 41.745 1.00 84.38 287 GLY A N 1
ATOM 2353 C CA . GLY A 1 287 ? -27.194 -11.877 40.857 1.00 84.38 287 GLY A CA 1
ATOM 2354 C C . GLY A 1 287 ? -27.092 -11.498 39.375 1.00 84.38 287 GLY A C 1
ATOM 2355 O O . GLY A 1 287 ? -27.985 -11.804 38.577 1.00 84.38 287 GLY A O 1
ATOM 2356 N N . LEU A 1 288 ? -26.014 -10.818 38.976 1.00 84.94 288 LEU A N 1
ATOM 2357 C CA . LEU A 1 288 ? -25.773 -10.408 37.593 1.00 84.94 288 LEU A CA 1
ATOM 2358 C C . LEU A 1 288 ? -25.019 -11.508 36.825 1.00 84.94 288 LEU A C 1
ATOM 2360 O O . LEU A 1 288 ? -24.013 -12.049 37.286 1.00 84.94 288 LEU A O 1
ATOM 2364 N N . LYS A 1 289 ? -25.495 -11.866 35.625 1.00 84.38 289 LYS A N 1
ATOM 2365 C CA . LYS A 1 289 ? -24.854 -12.917 34.817 1.00 84.38 289 LYS A CA 1
ATOM 2366 C C . LYS A 1 289 ? -23.466 -12.481 34.333 1.00 84.38 289 LYS A C 1
ATOM 2368 O O . LYS A 1 289 ? -23.300 -11.393 33.784 1.00 84.38 289 LYS A O 1
ATOM 2373 N N . LYS A 1 290 ? -22.480 -13.384 34.434 1.00 81.56 290 LYS A N 1
ATOM 2374 C CA . LYS A 1 290 ? -21.087 -13.156 33.990 1.00 81.56 290 LYS A CA 1
ATOM 2375 C C . LYS A 1 290 ? -20.976 -12.745 32.514 1.00 81.56 290 LYS A C 1
ATOM 2377 O O . LYS A 1 290 ? -20.081 -11.979 32.173 1.00 81.56 290 LYS A O 1
ATOM 2382 N N . SER A 1 291 ? -21.857 -13.244 31.644 1.00 85.81 291 SER A N 1
ATOM 2383 C CA . SER A 1 291 ? -21.867 -12.920 30.209 1.00 85.81 291 SER A CA 1
ATOM 2384 C C . SER A 1 291 ? -22.314 -11.484 29.930 1.00 85.81 291 SER A C 1
ATOM 2386 O O . SER A 1 291 ? -21.713 -10.815 29.092 1.00 85.81 291 SER A O 1
ATOM 2388 N N . SER A 1 292 ? -23.304 -10.976 30.671 1.00 85.50 292 SER A N 1
ATOM 2389 C CA . SER A 1 292 ? -23.828 -9.613 30.510 1.00 85.50 292 SER A CA 1
ATOM 2390 C C . SER A 1 292 ? -22.761 -8.539 30.728 1.00 85.50 292 SER A C 1
ATOM 2392 O O . SER A 1 292 ? -22.821 -7.494 30.090 1.00 85.50 292 SER A O 1
ATOM 2394 N N . PHE A 1 293 ? -21.761 -8.819 31.567 1.00 86.00 293 PHE A N 1
ATOM 2395 C CA . PHE A 1 293 ? -20.614 -7.941 31.804 1.00 86.00 293 PHE A CA 1
ATOM 2396 C C . PHE A 1 293 ? -19.717 -7.770 30.569 1.00 86.00 293 PHE A C 1
ATOM 2398 O O . PHE A 1 293 ? -19.365 -6.656 30.193 1.00 86.00 293 PHE A O 1
ATOM 2405 N N . TRP A 1 294 ? -19.336 -8.874 29.922 1.00 87.38 294 TRP A N 1
ATOM 2406 C CA . TRP A 1 294 ? -18.480 -8.811 28.734 1.00 87.38 294 TRP A CA 1
ATOM 2407 C C . TRP A 1 294 ? -19.217 -8.159 27.565 1.00 87.38 294 TRP A C 1
ATOM 2409 O O . TRP A 1 294 ? -18.665 -7.315 26.864 1.00 87.38 294 TRP A O 1
ATOM 2419 N N . ILE A 1 295 ? -20.497 -8.504 27.414 1.00 88.81 295 ILE A N 1
ATOM 2420 C CA . ILE A 1 295 ? -21.367 -7.974 26.365 1.00 88.81 295 ILE A CA 1
ATOM 2421 C C . ILE A 1 295 ? -21.600 -6.471 26.553 1.00 88.81 295 ILE A C 1
ATOM 2423 O O . ILE A 1 295 ? -21.593 -5.739 25.567 1.00 88.81 295 ILE A O 1
ATOM 2427 N N . SER A 1 296 ? -21.746 -5.975 27.789 1.00 91.31 296 SER A N 1
ATOM 2428 C CA . SER A 1 296 ? -21.916 -4.535 28.015 1.00 91.31 296 SER A CA 1
ATOM 2429 C C . SER A 1 296 ? -20.682 -3.744 27.583 1.00 91.31 296 SER A C 1
ATOM 2431 O O . SER A 1 296 ? -20.826 -2.727 26.909 1.00 91.31 296 SER A O 1
ATOM 2433 N N . TRP A 1 297 ? -19.474 -4.220 27.906 1.00 90.62 297 TRP A N 1
ATOM 2434 C CA . TRP A 1 297 ? -18.231 -3.586 27.460 1.00 90.62 297 TRP A CA 1
ATOM 2435 C C . TRP A 1 297 ? -18.051 -3.663 25.938 1.00 90.62 297 TRP A C 1
ATOM 2437 O O . TRP A 1 297 ? -17.736 -2.645 25.316 1.00 90.62 297 TRP A O 1
ATOM 2447 N N . ALA A 1 298 ? -18.334 -4.822 25.335 1.00 90.94 298 ALA A N 1
ATOM 2448 C CA . ALA A 1 298 ? -18.245 -5.021 23.890 1.00 90.94 298 ALA A CA 1
ATOM 2449 C C . ALA A 1 298 ? -19.186 -4.081 23.120 1.00 90.94 298 ALA A C 1
ATOM 2451 O O . ALA A 1 298 ? -18.757 -3.439 22.166 1.00 90.94 298 ALA A O 1
ATOM 2452 N N . ILE A 1 299 ? -20.437 -3.925 23.571 1.00 92.19 299 ILE A N 1
ATOM 2453 C CA . ILE A 1 299 ? -21.403 -3.002 22.955 1.00 92.19 299 ILE A CA 1
ATOM 2454 C C . ILE A 1 299 ? -20.942 -1.549 23.108 1.00 92.19 299 ILE A C 1
ATOM 2456 O O . ILE A 1 299 ? -20.983 -0.794 22.137 1.00 92.19 299 ILE A O 1
ATOM 2460 N N . THR A 1 300 ? -20.472 -1.143 24.297 1.00 91.38 300 THR A N 1
ATOM 2461 C CA . THR A 1 300 ? -20.019 0.244 24.497 1.00 91.38 300 THR A CA 1
ATOM 2462 C C . THR A 1 300 ? -18.850 0.624 23.594 1.00 91.38 300 THR A C 1
ATOM 2464 O O . THR A 1 300 ? -18.890 1.684 22.976 1.00 91.38 300 THR A O 1
ATOM 2467 N N . TYR A 1 301 ? -17.841 -0.241 23.461 1.00 91.00 301 TYR A N 1
ATOM 2468 C CA . TYR A 1 301 ? -16.705 0.036 22.583 1.00 91.00 301 TYR A CA 1
ATOM 2469 C C . TYR A 1 301 ? -17.024 -0.181 21.107 1.00 91.00 301 TYR A C 1
ATOM 2471 O O . TYR A 1 301 ? -16.526 0.577 20.285 1.00 91.00 301 TYR A O 1
ATOM 2479 N N . GLY A 1 302 ? -17.902 -1.126 20.759 1.00 91.62 302 GLY A N 1
ATOM 2480 C CA . GLY A 1 302 ? -18.399 -1.276 19.390 1.00 91.62 302 GLY A CA 1
ATOM 2481 C C . GLY A 1 302 ? -19.061 0.006 18.879 1.00 91.62 302 GLY A C 1
ATOM 2482 O O . GLY A 1 302 ? -18.794 0.434 17.757 1.00 91.62 302 GLY A O 1
ATOM 2483 N N . LEU A 1 303 ? -19.846 0.684 19.724 1.00 92.12 303 LEU A N 1
ATOM 2484 C CA . LEU A 1 303 ? -20.458 1.969 19.381 1.00 92.12 303 LEU A CA 1
ATOM 2485 C C . LEU A 1 303 ? -19.413 3.089 19.227 1.00 92.12 303 LEU A C 1
ATOM 2487 O O . LEU A 1 303 ? -19.463 3.829 18.247 1.00 92.12 303 LEU A O 1
ATOM 2491 N N . ILE A 1 304 ? -18.431 3.179 20.133 1.00 90.88 304 ILE A N 1
ATOM 2492 C CA . ILE A 1 304 ? -17.327 4.158 20.040 1.00 90.88 304 ILE A CA 1
ATOM 2493 C C . ILE A 1 304 ? -16.508 3.947 18.755 1.00 90.88 304 ILE A C 1
ATOM 2495 O O . ILE A 1 304 ? -16.249 4.901 18.021 1.00 90.88 304 ILE A O 1
ATOM 2499 N N . ILE A 1 305 ? -16.148 2.698 18.448 1.00 92.31 305 ILE A N 1
ATOM 2500 C CA . ILE A 1 305 ? -15.401 2.313 17.241 1.00 92.31 305 ILE A CA 1
ATOM 2501 C C . ILE A 1 305 ? -16.194 2.648 15.980 1.00 92.31 305 ILE A C 1
ATOM 2503 O O . ILE A 1 305 ? -15.618 3.152 15.018 1.00 92.31 305 ILE A O 1
ATOM 2507 N N . THR A 1 306 ? -17.508 2.415 15.982 1.00 92.81 306 THR A N 1
ATOM 2508 C CA . THR A 1 306 ? -18.373 2.748 14.841 1.00 92.81 306 THR A CA 1
ATOM 2509 C C . THR A 1 306 ? -18.356 4.252 14.571 1.00 92.81 306 THR A C 1
ATOM 2511 O O . THR A 1 306 ? -18.115 4.663 13.439 1.00 92.81 306 THR A O 1
ATOM 2514 N N . ILE A 1 307 ? -18.524 5.082 15.609 1.00 92.25 307 ILE A N 1
ATOM 2515 C CA . ILE A 1 307 ? -18.476 6.550 15.484 1.00 92.25 307 ILE A CA 1
ATOM 2516 C C . ILE A 1 307 ? -17.101 7.013 14.983 1.00 92.25 307 ILE A C 1
ATOM 2518 O O . ILE A 1 307 ? -17.024 7.814 14.052 1.00 92.25 307 ILE A O 1
ATOM 2522 N N . SER A 1 308 ? -16.019 6.481 15.558 1.00 91.56 308 SER A N 1
ATOM 2523 C CA . SER A 1 308 ? -14.652 6.785 15.120 1.00 91.56 308 SER A CA 1
ATOM 2524 C C . SER A 1 308 ? -14.437 6.418 13.645 1.00 91.56 308 SER A C 1
ATOM 2526 O O . SER A 1 308 ? -13.945 7.240 12.877 1.00 91.56 308 SER A O 1
ATOM 2528 N N . SER A 1 309 ? -14.882 5.231 13.222 1.00 92.56 309 SER A N 1
ATOM 2529 C CA . SER A 1 309 ? -14.730 4.744 11.842 1.00 92.56 309 SER A CA 1
ATOM 2530 C C . SER A 1 309 ? -15.465 5.624 10.827 1.00 92.56 309 SER A C 1
ATOM 2532 O O . SER A 1 309 ? -14.939 5.880 9.743 1.00 92.56 309 SER A O 1
ATOM 2534 N N . VAL A 1 310 ? -16.655 6.137 11.173 1.00 92.75 310 VAL A N 1
ATOM 2535 C CA . VAL A 1 310 ? -17.394 7.087 10.321 1.00 92.75 310 VAL A CA 1
ATOM 2536 C C . VAL A 1 310 ? -16.597 8.376 10.130 1.00 92.75 310 VAL A C 1
ATOM 2538 O O . VAL A 1 310 ? -16.359 8.781 8.992 1.00 92.75 310 VAL A O 1
ATOM 2541 N N . LEU A 1 311 ? -16.143 9.000 11.223 1.00 91.62 311 LEU A N 1
ATOM 2542 C CA . LEU A 1 311 ? -15.386 10.259 11.166 1.00 91.62 311 LEU A CA 1
ATOM 2543 C C . LEU A 1 311 ? -14.126 10.134 10.313 1.00 91.62 311 LEU A C 1
ATOM 2545 O O . LEU A 1 311 ? -13.744 11.049 9.586 1.00 91.62 311 LEU A O 1
ATOM 2549 N N . VAL A 1 312 ? -13.501 8.973 10.371 1.00 90.00 312 VAL A N 1
ATOM 2550 C CA . VAL A 1 312 ? -12.258 8.715 9.666 1.00 90.00 312 VAL A CA 1
ATOM 2551 C C . VAL A 1 312 ? -12.458 8.410 8.209 1.00 90.00 312 VAL A C 1
ATOM 2553 O O . VAL A 1 312 ? -11.688 8.897 7.388 1.00 90.00 312 VAL A O 1
ATOM 2556 N N . THR A 1 313 ? -13.520 7.693 7.869 1.00 90.62 313 THR A N 1
ATOM 2557 C CA . THR A 1 313 ? -13.880 7.507 6.467 1.00 90.62 313 THR A CA 1
ATOM 2558 C C . THR A 1 313 ? -14.152 8.865 5.811 1.00 90.62 313 THR A C 1
ATOM 2560 O O . THR A 1 313 ? -13.689 9.113 4.699 1.00 90.62 313 THR A O 1
ATOM 2563 N N . ILE A 1 314 ? -14.816 9.782 6.529 1.00 89.94 314 ILE A N 1
ATOM 2564 C CA . ILE A 1 314 ? -15.035 11.164 6.073 1.00 89.94 314 ILE A CA 1
ATOM 2565 C C . ILE A 1 314 ? -13.698 11.898 5.887 1.00 89.94 314 ILE A C 1
ATOM 2567 O O . ILE A 1 314 ? -13.483 12.513 4.842 1.00 89.94 314 ILE A O 1
ATOM 2571 N N . ALA A 1 315 ? -12.778 11.801 6.852 1.00 87.31 315 ALA A N 1
ATOM 2572 C CA . ALA A 1 315 ? -11.456 12.418 6.746 1.00 87.31 315 ALA A CA 1
ATOM 2573 C C . ALA A 1 315 ? -10.646 11.860 5.556 1.00 87.31 315 ALA A C 1
ATOM 2575 O O . ALA A 1 315 ? -10.091 12.629 4.773 1.00 87.31 315 ALA A O 1
ATOM 2576 N N . MET A 1 316 ? -10.624 10.536 5.362 1.00 85.06 316 MET A N 1
ATOM 2577 C CA . MET A 1 316 ? -9.941 9.892 4.230 1.00 85.06 316 MET A CA 1
ATOM 2578 C C . MET A 1 316 ? -10.526 10.322 2.881 1.00 85.06 316 MET A C 1
ATOM 2580 O O . MET A 1 316 ? -9.774 10.539 1.929 1.00 85.06 316 MET A O 1
ATOM 2584 N N . TYR A 1 317 ? -11.854 10.459 2.805 1.00 85.00 317 TYR A N 1
ATOM 2585 C CA . TYR A 1 317 ? -12.549 10.920 1.606 1.00 85.00 317 TYR A CA 1
ATOM 2586 C C . TYR A 1 317 ? -12.192 12.374 1.272 1.00 85.00 317 TYR A C 1
ATOM 2588 O O . TYR A 1 317 ? -11.873 12.678 0.123 1.00 85.00 317 TYR A O 1
ATOM 2596 N N . PHE A 1 318 ? -12.160 13.257 2.275 1.00 82.06 318 PHE A N 1
ATOM 2597 C CA . PHE A 1 318 ? -11.792 14.663 2.091 1.00 82.06 318 PHE A CA 1
ATOM 2598 C C . PHE A 1 318 ? -10.370 14.828 1.531 1.00 82.06 318 PHE A C 1
ATOM 2600 O O . PHE A 1 318 ? -10.154 15.601 0.600 1.00 82.06 318 PHE A O 1
ATOM 2607 N N . PHE A 1 319 ? -9.408 14.054 2.044 1.00 77.50 319 PHE A N 1
ATOM 2608 C CA . PHE A 1 319 ? -8.008 14.112 1.602 1.00 77.50 319 PHE A CA 1
ATOM 2609 C C . PHE A 1 319 ? -7.692 13.275 0.353 1.00 77.50 319 PHE A C 1
ATOM 2611 O O . PHE A 1 319 ? -6.548 13.284 -0.109 1.00 77.50 319 PHE A O 1
ATOM 2618 N N . LYS A 1 320 ? -8.686 12.575 -0.218 1.00 76.38 320 LYS A N 1
ATOM 2619 C CA . LYS A 1 320 ? -8.536 11.697 -1.393 1.00 76.38 320 LYS A CA 1
ATOM 2620 C C . LYS A 1 320 ? -7.364 10.715 -1.254 1.00 76.38 320 LYS A C 1
ATOM 2622 O O . LYS A 1 320 ? -6.609 10.517 -2.203 1.00 76.38 320 LYS A O 1
ATOM 2627 N N . LEU A 1 321 ? -7.209 10.110 -0.071 1.00 72.81 321 LEU A N 1
ATOM 2628 C CA . LEU A 1 321 ? -6.128 9.145 0.186 1.00 72.81 321 LEU A CA 1
ATOM 2629 C C . LEU A 1 321 ? -6.255 7.891 -0.690 1.00 72.81 321 LEU A C 1
ATOM 2631 O O . LEU A 1 321 ? -5.251 7.338 -1.121 1.00 72.81 321 LEU A O 1
ATOM 2635 N N . PHE A 1 322 ? -7.486 7.483 -1.005 1.00 73.06 322 PHE A N 1
ATOM 2636 C CA . PHE A 1 322 ? -7.768 6.392 -1.933 1.00 73.06 322 PHE A CA 1
ATOM 2637 C C . PHE A 1 322 ? -8.624 6.909 -3.087 1.00 73.06 322 PHE A C 1
ATOM 2639 O O . PHE A 1 322 ? -9.817 7.146 -2.922 1.00 73.06 322 PHE A O 1
ATOM 2646 N N . VAL A 1 323 ? -8.011 7.099 -4.257 1.00 68.69 323 VAL A N 1
ATOM 2647 C CA . VAL A 1 323 ? -8.698 7.631 -5.450 1.00 68.69 323 VAL A CA 1
ATOM 2648 C C . VAL A 1 323 ? -9.573 6.569 -6.121 1.00 68.69 323 VAL A C 1
ATOM 2650 O O . VAL A 1 323 ? -10.654 6.880 -6.610 1.00 68.69 323 VAL A O 1
ATOM 2653 N N . TYR A 1 324 ? -9.126 5.313 -6.115 1.00 75.12 324 TYR A N 1
ATOM 2654 C CA . TYR A 1 324 ? -9.769 4.219 -6.852 1.00 75.12 324 TYR A CA 1
ATOM 2655 C C . TYR A 1 324 ? -10.701 3.347 -5.997 1.00 75.12 324 TYR A C 1
ATOM 2657 O O . TYR A 1 324 ? -11.346 2.442 -6.521 1.00 75.12 324 TYR A O 1
ATOM 2665 N N . ILE A 1 325 ? -10.772 3.586 -4.683 1.00 80.75 325 ILE A N 1
ATOM 2666 C CA . ILE A 1 325 ? -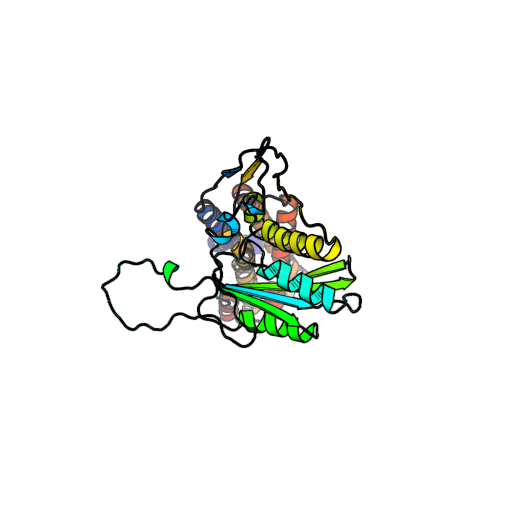11.546 2.754 -3.753 1.00 80.75 325 ILE A CA 1
ATOM 2667 C C . ILE A 1 325 ? -12.837 3.475 -3.367 1.00 80.75 325 ILE A C 1
ATOM 2669 O O . ILE A 1 325 ? -12.821 4.626 -2.937 1.00 80.75 325 ILE A O 1
ATOM 2673 N N . ASN A 1 326 ? -13.964 2.768 -3.467 1.00 86.69 326 ASN A N 1
ATOM 2674 C CA . ASN A 1 326 ? -15.260 3.274 -3.024 1.00 86.69 326 ASN A CA 1
ATOM 2675 C C . ASN A 1 326 ? -15.281 3.534 -1.507 1.00 86.69 326 ASN A C 1
ATOM 2677 O O . ASN A 1 326 ? -14.842 2.696 -0.718 1.00 86.69 326 ASN A O 1
ATOM 2681 N N . TRP A 1 327 ? -15.902 4.644 -1.092 1.00 85.31 327 TRP A N 1
ATOM 2682 C CA . TRP A 1 327 ? -15.966 5.075 0.315 1.00 85.31 327 TRP A CA 1
ATOM 2683 C C . TRP A 1 327 ? -16.604 4.037 1.263 1.00 85.31 327 TRP A C 1
ATOM 2685 O O . TRP A 1 327 ? -16.268 3.950 2.440 1.00 85.31 327 TRP A O 1
ATOM 2695 N N . SER A 1 328 ? -17.538 3.228 0.756 1.00 90.12 328 SER A N 1
ATOM 2696 C CA . SER A 1 328 ? -18.200 2.192 1.552 1.00 90.12 328 SER A CA 1
ATOM 2697 C C . SER A 1 328 ? -17.243 1.050 1.904 1.00 90.12 328 SER A C 1
ATOM 2699 O O . SER A 1 328 ? -17.284 0.539 3.022 1.00 90.12 328 SER A O 1
ATOM 2701 N N . ALA A 1 329 ? -16.342 0.683 0.988 1.00 91.56 329 ALA A N 1
ATOM 2702 C CA . ALA A 1 329 ? -15.368 -0.374 1.231 1.00 91.56 329 ALA A CA 1
ATOM 2703 C C . ALA A 1 329 ? -14.356 0.045 2.306 1.00 91.56 329 ALA A C 1
ATOM 2705 O O . ALA A 1 329 ? -14.053 -0.744 3.200 1.00 91.56 329 ALA A O 1
ATOM 2706 N N . THR A 1 330 ? -13.890 1.299 2.274 1.00 89.38 330 THR A N 1
ATOM 2707 C CA . THR A 1 330 ? -12.982 1.823 3.305 1.00 89.38 330 THR A CA 1
ATOM 2708 C C . THR A 1 330 ? -13.650 1.838 4.679 1.00 89.38 330 THR A C 1
ATOM 2710 O O . THR A 1 330 ? -13.055 1.347 5.635 1.00 89.38 330 THR A O 1
ATOM 2713 N N . PHE A 1 331 ? -14.915 2.267 4.769 1.00 92.06 331 PHE A N 1
ATOM 2714 C CA . PHE A 1 331 ? -15.686 2.210 6.015 1.00 92.06 331 PHE A CA 1
ATOM 2715 C C . PHE A 1 331 ? -15.782 0.792 6.598 1.00 92.06 331 PHE A C 1
ATOM 2717 O O . PHE A 1 331 ? -15.502 0.588 7.782 1.00 92.06 331 PHE A O 1
ATOM 2724 N N . VAL A 1 332 ? -16.152 -0.194 5.770 1.00 94.69 332 VAL A N 1
ATOM 2725 C CA . VAL A 1 332 ? -16.309 -1.595 6.201 1.00 94.69 332 VAL A CA 1
ATOM 2726 C C . VAL A 1 332 ? -14.984 -2.173 6.702 1.00 94.69 332 VAL A C 1
ATOM 2728 O O . VAL A 1 332 ? -14.950 -2.840 7.736 1.00 94.69 332 VAL A O 1
ATOM 2731 N N . VAL A 1 333 ? -13.874 -1.888 6.022 1.00 92.44 333 VAL A N 1
ATOM 2732 C CA . VAL A 1 333 ? -12.553 -2.357 6.462 1.00 92.44 333 VAL A CA 1
ATOM 2733 C C . VAL A 1 333 ? -12.163 -1.718 7.797 1.00 92.44 333 VAL A C 1
ATOM 2735 O O . VAL A 1 333 ? -11.716 -2.423 8.702 1.00 92.44 333 VAL A O 1
ATOM 2738 N N . THR A 1 334 ? -12.381 -0.410 7.969 1.00 91.00 334 THR A N 1
ATOM 2739 C CA . THR A 1 334 ? -12.037 0.291 9.217 1.00 91.00 334 THR A CA 1
ATOM 2740 C C . THR A 1 334 ? -12.840 -0.225 10.415 1.00 91.00 334 THR A C 1
ATOM 2742 O O . THR A 1 334 ? -12.255 -0.473 11.471 1.00 91.00 334 THR A O 1
ATOM 2745 N N . ILE A 1 335 ? -14.151 -0.456 10.269 1.00 93.81 335 ILE A N 1
ATOM 2746 C CA . ILE A 1 335 ? -14.974 -0.963 11.379 1.00 93.81 335 ILE A CA 1
ATOM 2747 C C . ILE A 1 335 ? -14.616 -2.409 11.751 1.00 93.81 335 ILE A C 1
ATOM 2749 O O . ILE A 1 335 ? -14.500 -2.721 12.937 1.00 93.81 335 ILE A O 1
ATOM 2753 N N . VAL A 1 336 ? -14.379 -3.286 10.766 1.00 94.81 336 VAL A N 1
ATOM 2754 C CA . VAL A 1 336 ? -13.966 -4.682 11.009 1.00 94.81 336 VAL A CA 1
ATOM 2755 C C . VAL A 1 336 ? -12.602 -4.730 11.696 1.00 94.81 336 VAL A C 1
ATOM 2757 O O . VAL A 1 336 ? -12.405 -5.504 12.640 1.00 94.81 336 VAL A O 1
ATOM 2760 N N . TYR A 1 337 ? -11.675 -3.866 11.279 1.00 92.88 337 TYR A N 1
ATOM 2761 C CA . TYR A 1 337 ? -10.377 -3.726 11.927 1.00 92.88 337 TYR A CA 1
ATOM 2762 C C . TYR A 1 337 ? -10.515 -3.266 13.388 1.00 92.88 337 TYR A C 1
ATOM 2764 O O . TYR A 1 337 ? -9.966 -3.900 14.290 1.00 92.88 337 TYR A O 1
ATOM 2772 N N . GLY A 1 338 ? -11.329 -2.241 13.659 1.00 92.38 338 GLY A N 1
ATOM 2773 C CA . GLY A 1 338 ? -11.581 -1.769 15.023 1.00 92.38 338 GLY A CA 1
ATOM 2774 C C . GLY A 1 338 ? -12.218 -2.829 15.928 1.00 92.38 338 GLY A C 1
ATOM 2775 O O . GLY A 1 338 ? -11.791 -3.012 17.070 1.00 92.38 338 GLY A O 1
ATOM 2776 N N . LEU A 1 339 ? -13.194 -3.587 15.417 1.00 92.75 339 LEU A N 1
ATOM 2777 C CA . LEU A 1 339 ? -13.806 -4.702 16.149 1.00 92.75 339 LEU A CA 1
ATOM 2778 C C . LEU A 1 339 ? -12.793 -5.816 16.452 1.00 92.75 339 LEU A C 1
ATOM 2780 O O . LEU A 1 339 ? -12.803 -6.370 17.551 1.00 92.75 339 LEU A O 1
ATOM 2784 N N . SER A 1 340 ? -11.874 -6.098 15.526 1.00 94.62 340 SER A N 1
ATOM 2785 C CA . SER A 1 340 ? -10.794 -7.071 15.737 1.00 94.62 340 SER A CA 1
ATOM 2786 C C . SER A 1 340 ? -9.846 -6.626 16.857 1.00 94.62 340 SER A C 1
ATOM 2788 O O . SER A 1 340 ? -9.532 -7.408 17.756 1.00 94.62 340 SER A O 1
ATOM 2790 N N . CYS A 1 341 ? -9.468 -5.346 16.875 1.00 90.75 341 CYS A N 1
ATOM 2791 C CA . CYS A 1 341 ? -8.689 -4.739 17.957 1.00 90.75 341 CYS A CA 1
ATOM 2792 C C . CYS A 1 341 ? -9.404 -4.838 19.319 1.00 90.75 341 CYS A C 1
ATOM 2794 O O . CYS A 1 341 ? -8.779 -5.164 20.328 1.00 90.75 341 CYS A O 1
ATOM 2796 N N . CYS A 1 342 ? -10.725 -4.645 19.349 1.00 91.19 342 CYS A N 1
ATOM 2797 C CA . CYS A 1 342 ? -11.542 -4.824 20.553 1.00 91.19 342 CYS A CA 1
ATOM 2798 C C . CYS A 1 342 ? -11.480 -6.270 21.088 1.00 91.19 342 CYS A C 1
ATOM 2800 O O . CYS A 1 342 ? -11.283 -6.487 22.286 1.00 91.19 342 CYS A O 1
ATOM 2802 N N . CYS A 1 343 ? -11.568 -7.273 20.208 1.00 91.38 343 CYS A N 1
ATOM 2803 C CA . CYS A 1 343 ? -11.409 -8.684 20.581 1.00 91.38 343 CYS A CA 1
ATOM 2804 C C . CYS A 1 343 ? -10.023 -8.973 21.180 1.00 91.38 343 CYS A C 1
ATOM 2806 O O . CYS A 1 343 ? -9.922 -9.666 22.196 1.00 91.38 343 CYS A O 1
ATOM 2808 N N . ILE A 1 344 ? -8.965 -8.395 20.603 1.00 90.06 344 ILE A N 1
ATOM 2809 C CA . ILE A 1 344 ? -7.594 -8.518 21.119 1.00 90.06 344 ILE A CA 1
ATOM 2810 C C . ILE A 1 344 ? -7.492 -7.938 22.539 1.00 90.06 344 ILE A C 1
ATOM 2812 O O . ILE A 1 344 ? -6.904 -8.579 23.414 1.00 90.06 344 ILE A O 1
ATOM 2816 N N . SER A 1 345 ? -8.120 -6.789 22.817 1.00 88.50 345 SER A N 1
ATOM 2817 C CA . SER A 1 345 ? -8.175 -6.225 24.173 1.00 88.50 345 SER A CA 1
ATOM 2818 C C . SER A 1 345 ? -8.832 -7.173 25.178 1.00 88.50 345 SER A C 1
ATOM 2820 O O . SER A 1 345 ? -8.339 -7.338 26.295 1.00 88.50 345 SER A O 1
ATOM 2822 N N . PHE A 1 346 ? -9.929 -7.837 24.806 1.00 89.19 346 PHE A N 1
ATOM 2823 C CA . PHE A 1 346 ? -10.571 -8.802 25.700 1.00 89.19 346 PHE A CA 1
ATOM 2824 C C . PHE A 1 346 ? -9.646 -9.971 26.033 1.00 89.19 346 PHE A C 1
ATOM 2826 O O . PHE A 1 346 ? -9.511 -10.312 27.210 1.00 89.19 346 PHE A O 1
ATOM 2833 N N . ILE A 1 347 ? -8.961 -10.532 25.036 1.00 89.88 347 ILE A N 1
ATOM 2834 C CA . ILE A 1 347 ? -7.996 -11.619 25.241 1.00 89.88 347 ILE A CA 1
ATOM 2835 C C . ILE A 1 347 ? -6.870 -11.153 26.168 1.00 89.88 347 ILE A C 1
ATOM 2837 O O . ILE A 1 347 ? -6.605 -11.782 27.195 1.00 89.88 347 ILE A O 1
ATOM 2841 N N . LEU A 1 348 ? -6.254 -10.010 25.872 1.00 85.94 348 LEU A N 1
ATOM 2842 C CA . LEU A 1 348 ? -5.106 -9.514 26.625 1.00 85.94 348 LEU A CA 1
ATOM 2843 C C . LEU A 1 348 ? -5.476 -9.117 28.073 1.00 85.94 348 LEU A C 1
ATOM 2845 O O . LEU A 1 348 ? -4.682 -9.324 28.993 1.00 85.94 348 LEU A O 1
ATOM 2849 N N . SER A 1 349 ? -6.716 -8.677 28.326 1.00 86.50 349 SER A N 1
ATOM 2850 C CA . SER A 1 349 ? -7.224 -8.417 29.688 1.00 86.50 349 SER A CA 1
ATOM 2851 C C . SER A 1 349 ? -7.213 -9.659 30.597 1.00 86.50 349 SER A C 1
ATOM 2853 O O . SER A 1 349 ? -7.096 -9.560 31.826 1.00 86.50 349 SER A O 1
ATOM 2855 N N . THR A 1 350 ? -7.307 -10.860 30.016 1.00 84.56 350 THR A N 1
ATOM 2856 C CA . THR A 1 350 ? -7.254 -12.105 30.794 1.00 84.56 350 THR A CA 1
ATOM 2857 C C . THR A 1 350 ? -5.838 -12.408 31.285 1.00 84.56 350 THR A C 1
ATOM 2859 O O . THR A 1 350 ? -5.682 -12.849 32.427 1.00 84.56 350 THR A O 1
ATOM 2862 N N . LEU A 1 351 ? -4.820 -12.063 30.490 1.00 82.94 351 LEU A N 1
ATOM 2863 C CA . LEU A 1 351 ? -3.405 -12.313 30.773 1.00 82.94 351 LEU A CA 1
ATOM 2864 C C . LEU A 1 351 ? -2.821 -11.318 31.787 1.00 82.94 351 LEU A C 1
ATOM 2866 O O . LEU A 1 351 ? -2.003 -11.690 32.628 1.00 82.94 351 LEU A O 1
ATOM 2870 N N . ILE A 1 352 ? -3.272 -10.061 31.759 1.00 80.19 352 ILE A N 1
ATOM 2871 C CA . ILE A 1 352 ? -2.724 -8.999 32.611 1.00 80.19 352 ILE A CA 1
ATOM 2872 C C . ILE A 1 352 ? -3.378 -9.011 34.004 1.00 80.19 352 ILE A C 1
ATOM 2874 O O . ILE A 1 352 ? -4.595 -9.161 34.150 1.00 80.19 352 ILE A O 1
ATOM 2878 N N . LYS A 1 353 ? -2.556 -8.870 35.056 1.00 68.00 353 LYS A N 1
ATOM 2879 C CA . LYS A 1 353 ? -2.991 -8.909 36.469 1.00 68.00 353 LYS A CA 1
ATOM 2880 C C . LYS A 1 353 ? -2.959 -7.555 37.197 1.00 68.00 353 LYS A C 1
ATOM 2882 O O . LYS A 1 353 ? -3.651 -7.429 38.197 1.00 68.00 353 LYS A O 1
ATOM 2887 N N . LYS A 1 354 ? -2.186 -6.565 36.726 1.00 69.06 354 LYS A N 1
ATOM 2888 C CA . LYS A 1 354 ? -2.058 -5.225 37.341 1.00 69.06 354 LYS A CA 1
ATOM 2889 C C . LYS A 1 354 ? -2.418 -4.122 36.344 1.00 69.06 354 LYS A C 1
ATOM 2891 O O . LYS A 1 354 ? -1.909 -4.143 35.223 1.00 69.06 354 LYS A O 1
ATOM 2896 N N . SER A 1 355 ? -3.223 -3.137 36.756 1.00 61.00 355 SER A N 1
ATOM 2897 C CA . SER A 1 355 ? -3.665 -2.035 35.877 1.00 61.00 355 SER A CA 1
ATOM 2898 C C . SER A 1 355 ? -2.520 -1.137 35.400 1.00 61.00 355 SER A C 1
ATOM 2900 O O . SER A 1 355 ? -2.461 -0.821 34.215 1.00 61.00 355 SER A O 1
ATOM 2902 N N . LYS A 1 356 ? -1.535 -0.831 36.261 1.00 60.31 356 LYS A N 1
ATOM 2903 C CA . LYS A 1 356 ? -0.337 -0.053 35.873 1.00 60.31 356 LYS A CA 1
ATOM 2904 C C . LYS A 1 356 ? 0.451 -0.692 34.727 1.00 60.31 356 LYS A C 1
ATOM 2906 O O . LYS A 1 356 ? 0.997 0.034 33.905 1.00 60.31 356 LYS A O 1
ATOM 2911 N N . THR A 1 357 ? 0.489 -2.025 34.660 1.00 60.53 357 THR A N 1
ATOM 2912 C CA . THR A 1 357 ? 1.131 -2.788 33.575 1.00 60.53 357 THR A CA 1
ATOM 2913 C C . THR A 1 357 ? 0.244 -2.863 32.332 1.00 60.53 357 THR A C 1
ATOM 2915 O O . THR A 1 357 ? 0.764 -2.969 31.234 1.00 60.53 357 THR A O 1
ATOM 2918 N N . ALA A 1 358 ? -1.082 -2.764 32.471 1.00 57.22 358 ALA A N 1
ATOM 2919 C CA . ALA A 1 358 ? -2.017 -2.710 31.344 1.00 57.22 358 ALA A CA 1
ATOM 2920 C C . ALA A 1 358 ? -1.961 -1.369 30.604 1.00 57.22 358 ALA A C 1
ATOM 2922 O O . ALA A 1 358 ? -1.956 -1.351 29.375 1.00 57.22 358 ALA A O 1
ATOM 2923 N N . SER A 1 359 ? -1.864 -0.256 31.341 1.00 53.34 359 SER A N 1
ATOM 2924 C CA . SER A 1 359 ? -1.681 1.070 30.746 1.00 53.34 359 SER A CA 1
ATOM 2925 C C . SER A 1 359 ? -0.307 1.207 30.093 1.00 53.34 359 SER A C 1
ATOM 2927 O O . SER A 1 359 ? -0.213 1.768 29.008 1.00 53.34 359 SER A O 1
ATOM 2929 N N . THR A 1 360 ? 0.748 0.649 30.705 1.00 56.97 360 THR A N 1
ATOM 2930 C CA . THR A 1 360 ? 2.062 0.597 30.050 1.00 56.97 360 THR A CA 1
ATOM 2931 C C . THR A 1 360 ? 2.083 -0.386 28.894 1.00 56.97 360 THR A C 1
ATOM 2933 O O . THR A 1 360 ? 2.599 0.004 27.882 1.00 56.97 360 THR A O 1
ATOM 2936 N N . LEU A 1 361 ? 1.484 -1.578 28.921 1.00 55.72 361 LEU A N 1
ATOM 2937 C CA . LEU A 1 361 ? 1.476 -2.483 27.751 1.00 55.72 361 LEU A CA 1
ATOM 2938 C C . LEU A 1 361 ? 0.637 -1.967 26.574 1.00 55.72 361 LEU A C 1
ATOM 2940 O O . LEU A 1 361 ? 0.953 -2.265 25.427 1.00 55.72 361 LEU A O 1
ATOM 2944 N N . GLY A 1 362 ? -0.422 -1.201 26.843 1.00 51.69 362 GLY A N 1
ATOM 2945 C CA . GLY A 1 362 ? -1.207 -0.546 25.796 1.00 51.69 362 GLY A CA 1
ATOM 2946 C C . GLY A 1 362 ? -0.481 0.630 25.125 1.00 51.69 362 GLY A C 1
ATOM 2947 O O . GLY A 1 362 ? -0.798 0.981 23.993 1.00 51.69 362 GLY A O 1
ATOM 2948 N N . VAL A 1 363 ? 0.484 1.250 25.808 1.00 51.16 363 VAL A N 1
ATOM 2949 C CA . VAL A 1 363 ? 1.265 2.394 25.293 1.00 51.16 363 VAL A CA 1
ATOM 2950 C C . VAL A 1 363 ? 2.667 1.951 24.842 1.00 51.16 363 VAL A C 1
ATOM 2952 O O . VAL A 1 363 ? 3.134 2.322 23.776 1.00 51.16 363 VAL A O 1
ATOM 2955 N N . MET A 1 364 ? 3.307 1.053 25.585 1.00 37.22 364 MET A N 1
ATOM 2956 C CA . MET A 1 364 ? 4.614 0.430 25.340 1.00 37.22 364 MET A CA 1
ATOM 2957 C C . MET A 1 364 ? 4.495 -0.729 24.355 1.00 37.22 364 MET A C 1
ATOM 2959 O O . MET A 1 364 ? 4.818 -1.887 24.633 1.00 37.22 364 MET A O 1
ATOM 2963 N N . LYS A 1 365 ? 4.069 -0.361 23.155 1.00 36.31 365 LYS A N 1
ATOM 2964 C CA . LYS A 1 365 ? 4.755 -0.802 21.950 1.00 36.31 365 LYS A CA 1
ATOM 2965 C C . LYS A 1 365 ? 4.981 0.356 20.964 1.00 36.31 365 LYS A C 1
ATOM 2967 O O . LYS A 1 365 ? 5.066 0.073 19.777 1.00 36.31 365 LYS A O 1
ATOM 2972 N N . GLN A 1 366 ? 5.060 1.611 21.430 1.00 31.03 366 GLN A N 1
ATOM 2973 C CA . GLN A 1 366 ? 6.259 2.469 21.354 1.00 31.03 366 GLN A CA 1
ATOM 2974 C C . GLN A 1 366 ? 6.019 3.802 22.063 1.00 31.03 366 GLN A C 1
ATOM 2976 O O . GLN A 1 366 ? 5.001 4.455 21.746 1.00 31.03 366 GLN A O 1
#

Mean predicted aligned error: 16.52 Å

Solvent-accessible surface area (backbone atoms only — not comparable to full-atom values): 21237 Å² total; per-residue (Å²): 111,71,68,60,55,33,52,52,46,39,51,50,53,50,50,56,46,64,72,39,46,68,60,55,47,46,43,39,44,48,40,39,48,55,52,48,54,51,40,57,62,36,64,69,53,70,81,49,68,50,67,49,75,48,44,72,78,51,70,77,41,52,59,86,75,44,63,61,73,59,73,73,40,74,51,35,34,40,40,38,37,36,30,76,28,90,79,56,49,72,68,53,52,49,50,33,55,48,52,52,70,71,30,70,87,45,69,83,39,48,82,43,59,76,89,55,78,78,82,67,85,75,86,71,77,79,74,99,79,68,101,64,66,84,78,76,74,63,63,42,33,33,32,68,43,79,39,95,43,74,63,57,45,52,47,56,53,51,56,72,64,67,62,82,84,65,78,78,26,63,48,57,38,37,39,40,35,74,40,97,88,40,70,48,80,46,64,82,78,76,86,77,72,62,84,73,54,68,73,72,38,84,72,43,64,72,63,54,54,56,44,55,53,51,52,38,50,50,45,50,75,65,73,59,92,79,86,86,61,69,50,62,66,76,69,41,78,58,52,75,46,75,54,73,84,29,77,56,61,78,48,43,68,65,55,58,71,56,38,54,38,60,46,32,20,52,53,24,26,56,52,23,43,38,57,66,69,39,49,63,57,57,42,40,73,77,71,46,60,77,63,49,58,57,51,27,54,51,52,55,49,51,52,52,41,48,54,31,28,53,57,32,41,52,51,40,58,75,54,51,76,56,82,89,58,59,68,68,60,54,34,54,52,46,37,53,51,43,52,51,46,50,53,51,26,58,57,51,35,70,76,50,79,50,39,75,56,34,48,43,56,44,47,64,84,113

Sequence (366 aa):
MLFNQLKTLLWRNAILKRRGLVSTLLEIIIPTLIILLLGLNSNGGGNSKKKLQGIVNSPIVSIENDTLLWDNNEYKQISLGIIFSQDFNDQMKNTFVENIKTNKLFSNFTLLPKEQQFSTKQDKTLNNETNVPINDLIKKEYKIFVSTSELELKDAYKESFNDKNEKEKYKFYGIMFKSLTKYEIYFRYNDDDEYDELIDKSKDENTKEKTLLIISLVKTLTNIPEYTVNTKIMDRGSYEYNNNNKALSVMTPLFMLFYFVPCVSSLLNHLVIEKESRIKESLVIIGLKKSSFWISWAITYGLIITISSVLVTIAMYFFKLFVYINWSATFVVTIVYGLSCCCISFILSTLIKKSKTASTLGVMKQ

Radius of gyration: 34.02 Å; Cα contacts (8 Å, |Δi|>4): 381; chains: 1; bounding box: 80×48×93 Å

pLDDT: mean 72.34, std 15.43, range [30.94, 94.81]

Secondary structure (DSSP, 8-state):
-HHHHHHHHHHHHHHHHHHTHHHHHHHHHHHHHHHHHHHHHHTTS--EEEEEPPB-SPPPEETTT-THHHHS-S--EEEEEEE--TT--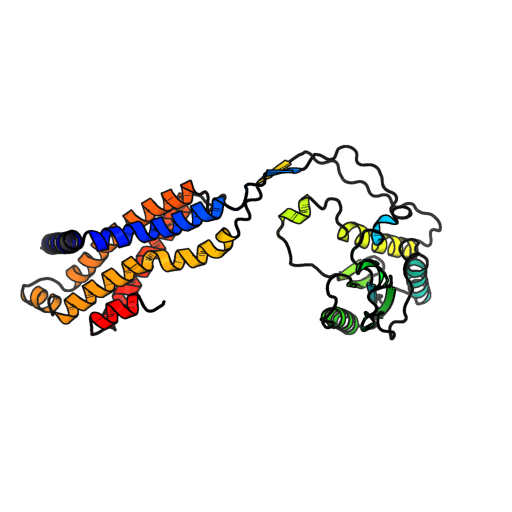HHHHHHHHHHHHT-GGGTTSEEE-TTSPP-PPP-----TT----GGGGS--EEEEEE-SSHHHHHHHHHHHHH-TT-TTSEEEEEEEESSSS-EEEEE-----S-TTHHHH-TT-HHHHHHHHHHHHHHHHHH--S----EE-PPPB--EEEEE---HHHHHHHHHHHTTTHHHHHHHHHHHHHHHHTTHHH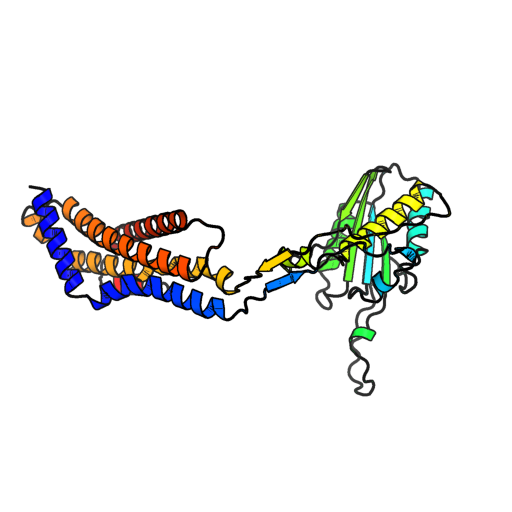HHHHTT--HHHHHHHHHHHHHHHHHHHHHHHHHHHHHTTS-SSS-HHHHHHHHHHHHHHHHHHHHHHHHH---HHHHHHHHHTT-

Foldseek 3Di:
DLVVLLVVLLVVVVVVCVVVVVLLCCLQVVLLVLLVVLLVLLPVPPQPFDWDAWDDFFDKDFLLPPLVLPVVALAQEEEEEEEAAPQDDPVLVVLLVVLLVPRSNCVQEDEDEPPDDADDDDPPDDDPPDPDDPSPRGHRYYYYDYDPDPVRLVVVVVVQVPPPDDVRHYWYWYWYDPDLPDIDIDTDDDPPDDPVVVVVCCVDSVVSVVVSVVVSSCCSSVVDPDDTDIDDRDGGHMDIDGPSPRVSLVCVVVSLVCSNLSVLLVLLLVLQVCVQVVVLVVVVVVVRDSVSNLVSSLVSSLVSQLSSLVSNLVSCVVSCSDVPDDSVVSSVVSSVVNSVSVVVSVVVSVVDNHSVVSNCVSVPVD

Nearest PDB structures (foldseek):
  8eop-assembly1_A  TM=6.080E-01  e=4.597E-05  Homo sapiens
  7roq-assembly1_A  TM=5.307E-01  e=2.242E-05  Homo sapiens
  7e7i-assembly1_A  TM=5.576E-01  e=1.496E-04  Homo sapiens
  7tby-assembly1_A  TM=5.314E-01  e=1.421E-04  Homo sapiens
  7m1p-assembly1_A  TM=5.537E-01  e=2.035E-04  Homo sapiens